Protein AF-K9UAC3-F1 (afdb_monomer)

InterPro domains:
  IPR010998 Integrase/recombinase, N-terminal [G3DSA:1.10.150.130] (84-188)
  IPR011010 DNA breaking-rejoining enzyme, catalytic core [SSF56349] (89-184)
  IPR022000 Min27-like integrase, DNA-binding domain [PF12167] (14-71)

Solvent-accessible surface area (backbone atoms only — not comparable to full-atom values): 20253 Å² total; per-residue (Å²): 131,87,77,77,79,85,72,70,90,66,59,67,40,84,43,77,53,95,63,22,38,29,40,38,35,54,56,97,91,43,80,46,80,47,73,71,80,41,57,80,41,76,70,51,49,54,50,51,49,52,54,44,51,49,54,52,50,25,59,74,66,76,66,56,67,88,82,49,52,73,63,48,51,64,71,64,51,62,79,70,80,73,69,81,55,84,77,73,46,54,69,57,54,47,51,55,46,50,61,70,43,50,86,81,47,59,70,73,51,46,70,56,58,50,50,53,43,50,55,55,53,72,72,41,90,79,64,55,75,84,48,44,65,59,54,51,54,52,36,55,74,77,41,53,72,68,56,36,32,55,45,40,47,50,52,28,49,45,37,53,48,30,40,76,69,68,62,34,91,72,55,68,45,68,63,60,36,70,72,59,77,72,76,95,63,79,63,90,92,66,87,62,76,44,73,59,86,80,58,79,96,50,90,52,68,45,72,77,81,81,88,69,101,76,73,81,81,79,61,77,84,77,63,75,68,64,57,66,59,51,52,51,51,51,52,55,53,50,59,54,50,60,54,55,66,69,54,76,81,78,71,84,93,71,73,92,62,66,85,66,70,64,70,46,37,81,71,37,71,68,49,36,50,53,53,52,51,59,61,51,45,42,59,33,44,48,36,57,33,89,93,44,60,95,78,33,22,53,38,42,77,73,68,77,34,92,65,75,46,53,73,66,56,66,73,70,47,93,53,78,71,76,65,57,134

Secondary structure (DSSP, 8-state):
-PPPP-PPTT--EEEEETTEEEEEEEETTEEEEEEEEEES-HHHHHHHHHHHHHHHHHHHTT---TT-HHHHHHHS--SS-----TT--HHHHHHHHHHHHTTTS-HHHIIIIIHHHHHHHHT-TT--SS-HHHHHHHHHHHS-HHHHHHHHHHHHHHHHHHHHTTS-SS-TTTTHHHH----SSPPTT---EEE-TT-SSS--EEE---S-TT-----TTTS--THHHHHHHHHHHHHHHHHHHTTTTT--S-GGGTTSGGGTTTTSHHHHHHHHHHHHHIIIIISPPTTSSTT--HHHHTTS-SS---HHHHHH-SSSGGG--

Foldseek 3Di:
DPDPPDDPAFAWDWDQDPQFTWIWGADPNDIDIHTLRDGDDPVVVVVVVVLSVVQVVCVVVVNHDPVCVVSNVVSPCDPPPLPPLQPCFLLNLLVVVLVVCVVVDDPVCCVPQSVVLNVLSVVDPPRGQQVLVVSLVVCVVPHDLVNSLSSLVVSQVSQVVCCVVSSDVDRPSPCVSVVSDDPPDDDPQDFDWDFDPDDPPDTDTDRPDDDDPDHDDDPPVVPDDCPVVVVVVVLLVVVLVVVVVVVVPDDDDDPPPVNPPSVVLVVDPVSVVVSVVLVVCCQAAADDDPPDPVQDHNCVVVVLAVHRDDPVQVVPDPDSVSRHD

Nearest PDB structures (foldseek):
  7eyd-assembly1_19  TM=2.890E-01  e=5.030E-01  Nostoc sp. PCC 7120 = FACHB-418
  2ltr-assembly1_A  TM=3.357E-01  e=3.468E+00  Caenorhabditis elegans
  5y6p-assembly1_a2  TM=2.973E-01  e=4.570E+00  Griffithsia pacifica
  7ljc-assembly1_A  TM=1.778E-01  e=1.998E+00  Homo sapiens

Organism: Chamaesiphon minutus (strain ATCC 27169 / PCC 6605) (NCBI:txid1173020)

Mean predicted aligned error: 21.2 Å

Sequence (325 aa):
MPRNPKTPAGQPVIKVNHQRLQIVLNYRGVRKYLSLGLPDSKPNRVYAEMVRTRIMSDLLNDNFDPTLEKYLREALKPDSEIHTHDDISIAQLWEQYTNYKRPQLAPSTIAKDFDRVSIYIDRFPELTLDDAVAVRDYLNLKTTPNTTKRVLTQLGACCKWGVKSKLIAVNPFLGMAADIKLPKVWREGLEVAMKIKGSQGKPRRVWVKQEHPFTTISPASDVHANQVESFNSALRRQATACLVALFASGFPTGAHRYRRRQNHCAKVVTGLQRALNVQRLLPNWVRPHWGLGKKTTPAMAIGSIDRPVTISEILSSTSFEDFTP

Radius of gyration: 37.87 Å; Cα contacts (8 Å, |Δi|>4): 250; chains: 1; bounding box: 88×54×96 Å

Structure (mmCIF, N/CA/C/O backbone):
data_AF-K9UAC3-F1
#
_entry.id   AF-K9UAC3-F1
#
loop_
_atom_site.group_PDB
_atom_site.id
_atom_site.type_symbol
_atom_site.label_atom_id
_atom_site.label_alt_id
_atom_site.label_comp_id
_atom_site.label_asym_id
_atom_site.label_entity_id
_atom_site.label_seq_id
_atom_site.pdbx_PDB_ins_code
_atom_site.Cartn_x
_atom_site.Cartn_y
_atom_site.Cartn_z
_atom_site.occupancy
_atom_site.B_iso_or_equiv
_atom_site.auth_seq_id
_atom_site.auth_comp_id
_atom_site.auth_asym_id
_atom_site.auth_atom_id
_atom_site.pdbx_PDB_model_num
ATOM 1 N N . MET A 1 1 ? -13.037 -31.481 47.610 1.00 42.53 1 MET A N 1
ATOM 2 C CA . MET A 1 1 ? -13.065 -30.052 47.222 1.00 42.53 1 MET A CA 1
ATOM 3 C C . MET A 1 1 ? -12.039 -29.305 48.068 1.00 42.53 1 MET A C 1
ATOM 5 O O . MET A 1 1 ? -12.280 -29.174 49.266 1.00 42.53 1 MET A O 1
ATOM 9 N N . PRO A 1 2 ? -10.883 -28.886 47.527 1.00 38.69 2 PRO A N 1
ATOM 10 C CA . PRO A 1 2 ? -9.941 -28.077 48.295 1.00 38.69 2 PRO A CA 1
ATOM 11 C C . PRO A 1 2 ? -10.604 -26.734 48.630 1.00 38.69 2 PRO A C 1
ATOM 13 O O . PRO A 1 2 ? -11.115 -26.043 47.749 1.00 38.69 2 PRO A O 1
ATOM 16 N N . ARG A 1 3 ? -10.673 -26.397 49.922 1.00 43.47 3 ARG A N 1
ATOM 17 C CA . ARG A 1 3 ? -11.199 -25.107 50.386 1.00 43.47 3 ARG A CA 1
ATOM 18 C C . ARG A 1 3 ? -10.221 -24.019 49.946 1.00 43.47 3 ARG A C 1
ATOM 20 O O . ARG A 1 3 ? -9.053 -24.078 50.314 1.00 43.47 3 ARG A O 1
ATOM 27 N N . ASN A 1 4 ? -10.703 -23.047 49.169 1.00 46.34 4 ASN A N 1
ATOM 28 C CA . ASN A 1 4 ? -9.909 -21.882 48.782 1.00 46.34 4 ASN A CA 1
ATOM 29 C C . ASN A 1 4 ? -9.311 -21.205 50.031 1.00 46.34 4 ASN A C 1
ATOM 31 O O . ASN A 1 4 ? -10.027 -21.058 51.031 1.00 46.34 4 ASN A O 1
ATOM 35 N N . PRO A 1 5 ? -8.033 -20.786 49.989 1.00 49.50 5 PRO A N 1
ATOM 36 C CA . PRO A 1 5 ? -7.407 -20.062 51.088 1.00 49.50 5 PRO A CA 1
ATOM 37 C C . PRO A 1 5 ? -8.219 -18.800 51.401 1.00 49.50 5 PRO A C 1
ATOM 39 O O . PRO A 1 5 ? -8.640 -18.079 50.495 1.00 49.50 5 PRO A O 1
ATOM 42 N N . LYS A 1 6 ? -8.483 -18.557 52.690 1.00 50.72 6 LYS A N 1
ATOM 43 C CA . LYS A 1 6 ? -9.183 -17.349 53.140 1.00 50.72 6 LYS A CA 1
ATOM 44 C C . LYS A 1 6 ? -8.295 -16.142 52.834 1.00 50.72 6 LYS A C 1
ATOM 46 O O . LYS A 1 6 ? -7.222 -15.997 53.409 1.00 50.72 6 LYS A O 1
ATOM 51 N N . THR A 1 7 ? -8.743 -15.323 51.893 1.00 49.00 7 THR A N 1
ATOM 52 C CA . THR A 1 7 ? -8.054 -14.123 51.414 1.00 49.00 7 THR A CA 1
ATOM 53 C C . THR A 1 7 ? -7.886 -13.089 52.541 1.00 49.00 7 THR A C 1
ATOM 55 O O . THR A 1 7 ? -8.770 -13.004 53.401 1.00 49.00 7 THR A O 1
ATOM 58 N N . PRO A 1 8 ? -6.799 -12.289 52.543 1.00 55.44 8 PRO A N 1
ATOM 59 C CA . PRO A 1 8 ? -6.595 -11.214 53.512 1.00 55.44 8 PRO A CA 1
ATOM 60 C C . PRO A 1 8 ? -7.796 -10.266 53.585 1.00 55.44 8 PRO A C 1
ATOM 62 O O . PRO A 1 8 ? -8.398 -9.918 52.565 1.00 55.44 8 PRO A O 1
ATOM 65 N N . ALA A 1 9 ? -8.156 -9.859 54.802 1.00 54.69 9 ALA A N 1
ATOM 66 C CA . ALA A 1 9 ? -9.302 -8.995 55.049 1.00 54.69 9 ALA A CA 1
ATOM 67 C C . ALA A 1 9 ? -9.156 -7.663 54.289 1.00 54.69 9 ALA A C 1
ATOM 69 O O . ALA A 1 9 ? -8.176 -6.948 54.464 1.00 54.69 9 ALA A O 1
ATOM 70 N N . GLY A 1 10 ? -10.140 -7.339 53.442 1.00 63.53 10 GLY A N 1
ATOM 71 C CA . GLY A 1 10 ? -10.251 -6.040 52.765 1.00 63.53 10 GLY A CA 1
ATOM 72 C C . GLY A 1 10 ? -9.912 -6.024 51.271 1.00 63.53 10 GLY A C 1
ATOM 73 O O . GLY A 1 10 ? -10.246 -5.050 50.603 1.00 63.53 10 GLY A O 1
ATOM 74 N N . GLN A 1 11 ? -9.324 -7.084 50.705 1.00 76.12 11 GLN A N 1
ATOM 75 C CA . GLN A 1 11 ? -9.019 -7.110 49.267 1.00 76.12 11 GLN A CA 1
ATOM 76 C C . GLN A 1 11 ? -10.243 -7.509 48.416 1.00 76.12 11 GLN A C 1
ATOM 78 O O . GLN A 1 11 ? -10.974 -8.425 48.802 1.00 76.12 11 GLN A O 1
ATOM 83 N N . PRO A 1 12 ? -10.469 -6.877 47.245 1.00 85.00 12 PRO A N 1
ATOM 84 C CA . PRO A 1 12 ? -11.514 -7.293 46.312 1.00 85.00 12 PRO A CA 1
ATOM 85 C C . PRO A 1 12 ? -11.235 -8.698 45.749 1.00 85.00 12 PRO A C 1
ATOM 87 O O . PRO A 1 12 ? -10.135 -8.975 45.269 1.00 85.00 12 PRO A O 1
ATOM 90 N N . VAL A 1 13 ? -12.232 -9.585 45.771 1.00 87.69 13 VAL A N 1
ATOM 91 C CA . VAL A 1 13 ? -12.122 -10.991 45.340 1.00 87.69 13 VAL A CA 1
ATOM 92 C C . VAL A 1 13 ? -13.056 -11.270 44.169 1.00 87.69 13 VAL A C 1
ATOM 94 O O . VAL A 1 13 ? -14.211 -10.856 44.182 1.00 87.69 13 VAL A O 1
ATOM 97 N N . ILE A 1 14 ? -12.581 -12.025 43.176 1.00 87.06 14 ILE A N 1
ATOM 98 C CA . ILE A 1 14 ? -13.411 -12.509 42.066 1.00 87.06 14 ILE A CA 1
ATOM 99 C C . ILE A 1 14 ? -14.085 -13.815 42.496 1.00 87.06 14 ILE A C 1
ATOM 101 O O . ILE A 1 14 ? -13.417 -14.779 42.873 1.00 87.06 14 ILE A O 1
ATOM 105 N N . LYS A 1 15 ? -15.414 -13.849 42.440 1.00 88.62 15 LYS A N 1
ATOM 106 C CA . LYS A 1 15 ? -16.264 -15.000 42.738 1.00 88.62 15 LYS A CA 1
ATOM 107 C C . LYS A 1 15 ? -17.089 -15.350 41.500 1.00 88.62 15 LYS A C 1
ATOM 109 O O . LYS A 1 15 ? -17.591 -14.464 40.816 1.00 88.62 15 LYS A O 1
ATOM 114 N N . VAL A 1 16 ? -17.263 -16.642 41.241 1.00 87.00 16 VAL A N 1
ATOM 115 C CA . VAL A 1 16 ? -18.205 -17.133 40.227 1.00 87.00 16 VAL A CA 1
ATOM 116 C C . VAL A 1 16 ? -19.553 -17.379 40.905 1.00 87.00 16 VAL A C 1
ATOM 118 O O . VAL A 1 16 ? -19.619 -18.081 41.916 1.00 87.00 16 VAL A O 1
ATOM 121 N N . ASN A 1 17 ? -20.620 -16.791 40.375 1.00 85.81 17 ASN A N 1
ATOM 122 C CA . ASN A 1 17 ? -21.992 -16.986 40.839 1.00 85.81 17 ASN A CA 1
ATOM 123 C C . ASN A 1 17 ? -22.890 -17.271 39.631 1.00 85.81 17 ASN A C 1
ATOM 125 O O . ASN A 1 17 ? -22.893 -16.487 38.687 1.00 85.81 17 ASN A O 1
ATOM 129 N N . HIS A 1 18 ? -23.604 -18.401 39.631 1.00 81.50 18 HIS A N 1
ATOM 130 C CA . HIS A 1 18 ? -24.414 -18.866 38.492 1.00 81.50 18 HIS A CA 1
ATOM 131 C C . HIS A 1 18 ? -23.694 -18.733 37.131 1.00 81.50 18 HIS A C 1
ATOM 133 O O . HIS A 1 18 ? -24.216 -18.128 36.201 1.00 81.50 18 HIS A O 1
ATOM 139 N N . GLN A 1 19 ? -22.459 -19.248 37.038 1.00 79.75 19 GLN A N 1
ATOM 140 C CA . GLN A 1 19 ? -21.591 -19.175 35.844 1.00 79.75 19 GLN A CA 1
ATOM 141 C C . GLN A 1 19 ? -21.189 -17.756 35.392 1.00 79.75 19 GLN A C 1
ATOM 143 O O . GLN A 1 19 ? -20.571 -17.606 34.340 1.00 79.75 19 GLN A O 1
ATOM 148 N N . ARG A 1 20 ? -21.480 -16.716 36.182 1.00 84.88 20 ARG A N 1
ATOM 149 C CA . ARG A 1 20 ? -21.097 -15.324 35.911 1.00 84.88 20 ARG A CA 1
ATOM 150 C C . ARG A 1 20 ? -20.037 -14.823 36.883 1.00 84.88 20 ARG A C 1
ATOM 152 O O . ARG A 1 20 ? -20.015 -15.205 38.055 1.00 84.88 20 ARG A O 1
ATOM 159 N N . LEU A 1 21 ? -19.172 -13.936 36.400 1.00 87.69 21 LEU A N 1
ATOM 160 C CA . LEU A 1 21 ? -18.114 -13.316 37.197 1.00 87.69 21 LEU A CA 1
ATOM 161 C C . LEU A 1 21 ? -18.662 -12.146 38.031 1.00 87.69 21 LEU A C 1
ATOM 163 O O . LEU A 1 21 ? -19.321 -11.237 37.517 1.00 87.69 21 LEU A O 1
ATOM 167 N N . GLN A 1 22 ? -18.365 -12.166 39.330 1.00 88.56 22 GLN A N 1
ATOM 168 C CA . GLN A 1 22 ? -18.709 -11.123 40.296 1.00 88.56 22 GLN A CA 1
ATOM 169 C C . GLN A 1 22 ? -17.472 -10.728 41.106 1.00 88.56 22 GLN A C 1
ATOM 171 O O . GLN A 1 22 ? -16.697 -11.586 41.520 1.00 88.56 22 GLN A O 1
ATOM 176 N N . ILE A 1 23 ? -17.296 -9.439 41.378 1.00 88.81 23 ILE A N 1
ATOM 177 C CA . ILE A 1 23 ? -16.262 -8.930 42.281 1.00 88.81 23 ILE A CA 1
ATOM 178 C C . ILE A 1 23 ? -16.921 -8.610 43.624 1.00 88.81 23 ILE A C 1
ATOM 180 O O . ILE A 1 23 ? -17.902 -7.873 43.689 1.00 88.81 23 ILE A O 1
ATOM 184 N N . VAL A 1 24 ? -16.390 -9.181 44.700 1.00 89.31 24 VAL A N 1
ATOM 185 C CA . VAL A 1 24 ? -16.863 -8.990 46.074 1.00 89.31 24 VAL A CA 1
ATOM 186 C C . VAL A 1 24 ? -15.814 -8.203 46.839 1.00 89.31 24 VAL A C 1
ATOM 188 O O . VAL A 1 24 ? -14.653 -8.604 46.879 1.00 89.31 24 VAL A O 1
ATOM 191 N N . LEU A 1 25 ? -16.217 -7.108 47.474 1.00 88.00 25 LEU A N 1
ATOM 192 C CA . LEU A 1 25 ? -15.338 -6.315 48.332 1.00 88.00 25 LEU A CA 1
ATOM 193 C C . LEU A 1 25 ? -16.054 -5.899 49.619 1.00 88.00 25 LEU A C 1
ATOM 195 O O . LEU A 1 25 ? -17.283 -5.863 49.684 1.00 88.00 25 LEU A O 1
ATOM 199 N N . ASN A 1 26 ? -15.277 -5.595 50.654 1.00 84.75 26 ASN A N 1
ATOM 200 C CA . ASN A 1 26 ? -15.783 -5.035 51.901 1.00 84.75 26 ASN A CA 1
ATOM 201 C C . ASN A 1 26 ? -15.278 -3.599 52.023 1.00 84.75 26 ASN A C 1
ATOM 203 O O . ASN A 1 26 ? -14.069 -3.383 52.029 1.00 84.75 26 ASN A O 1
ATOM 207 N N . TYR A 1 27 ? -16.190 -2.635 52.112 1.00 81.31 27 TYR A N 1
ATOM 208 C CA . TYR A 1 27 ? -15.853 -1.223 52.263 1.00 81.31 27 TYR A CA 1
ATOM 209 C C . TYR A 1 27 ? -16.613 -0.650 53.456 1.00 81.31 27 TYR A C 1
ATOM 211 O O . TYR A 1 27 ? -17.843 -0.704 53.491 1.00 81.31 27 TYR A O 1
ATOM 219 N N . ARG A 1 28 ? -15.878 -0.119 54.444 1.00 78.75 28 ARG A N 1
ATOM 220 C CA . ARG A 1 28 ? -16.430 0.473 55.681 1.00 78.75 28 ARG A CA 1
ATOM 221 C C . ARG A 1 28 ? -17.450 -0.427 56.408 1.00 78.75 28 ARG A C 1
ATOM 223 O O . ARG A 1 28 ? -18.478 0.041 56.878 1.00 78.75 28 ARG A O 1
ATOM 230 N N . GLY A 1 29 ? -17.177 -1.732 56.472 1.00 78.81 29 GLY A N 1
ATOM 231 C CA . GLY A 1 29 ? -18.026 -2.712 57.164 1.00 78.81 29 GLY A CA 1
ATOM 232 C C . GLY A 1 29 ? -19.216 -3.235 56.351 1.00 78.81 29 GLY A C 1
ATOM 233 O O . GLY A 1 29 ? -19.870 -4.180 56.788 1.00 78.81 29 GLY A O 1
ATOM 234 N N . VAL A 1 30 ? -19.470 -2.691 55.154 1.00 83.62 30 VAL A N 1
ATOM 235 C CA . VAL A 1 30 ? -20.535 -3.151 54.254 1.00 83.62 30 VAL A CA 1
ATOM 236 C C . VAL A 1 30 ? -19.940 -3.968 53.107 1.00 83.62 30 VAL A C 1
ATOM 238 O O . VAL A 1 30 ? -19.055 -3.515 52.375 1.00 83.62 30 VAL A O 1
ATOM 241 N N . ARG A 1 31 ? -20.462 -5.185 52.912 1.00 83.38 31 ARG A N 1
ATOM 242 C CA . ARG A 1 31 ? -20.117 -6.030 51.759 1.00 83.38 31 ARG A CA 1
ATOM 243 C C . ARG A 1 31 ? -20.824 -5.524 50.508 1.00 83.38 31 ARG A C 1
ATOM 245 O O . ARG A 1 31 ? -22.049 -5.440 50.490 1.00 83.38 31 ARG A O 1
ATOM 252 N N . LYS A 1 32 ? -20.056 -5.250 49.454 1.00 86.50 32 LYS A N 1
ATOM 253 C CA . LYS A 1 32 ? -20.571 -4.842 48.146 1.00 86.50 32 LYS A CA 1
ATOM 254 C C . LYS A 1 32 ? -20.238 -5.875 47.077 1.00 86.50 32 LYS A C 1
ATOM 256 O O . LYS A 1 32 ? -19.182 -6.511 47.110 1.00 86.50 32 LYS A O 1
ATOM 261 N N . TYR A 1 33 ? -21.164 -6.019 46.134 1.00 87.69 33 TYR A N 1
ATOM 262 C CA . TYR A 1 33 ? -21.091 -6.967 45.030 1.00 87.69 33 TYR A CA 1
ATOM 263 C C . TYR A 1 33 ? -21.157 -6.199 43.712 1.00 87.69 33 TYR A C 1
ATOM 265 O O . TYR A 1 33 ? -22.130 -5.495 43.459 1.00 87.69 33 TYR A O 1
ATOM 273 N N . LEU A 1 34 ? -20.142 -6.359 42.869 1.00 86.88 34 LEU A N 1
ATOM 274 C CA . LEU A 1 34 ? -20.116 -5.848 41.503 1.00 86.88 34 LEU A CA 1
ATOM 275 C C . LEU A 1 34 ? -20.286 -7.027 40.544 1.00 86.88 34 LEU A C 1
ATOM 277 O O . LEU A 1 34 ? -19.385 -7.853 40.399 1.00 86.88 34 LEU A O 1
ATOM 281 N N . SER A 1 35 ? -21.449 -7.130 39.906 1.00 85.62 35 SER A N 1
ATOM 282 C CA . SER A 1 35 ? -21.701 -8.162 38.895 1.00 85.62 35 SER A CA 1
ATOM 283 C C . SER A 1 35 ? -21.271 -7.663 37.522 1.00 85.62 35 SER A C 1
ATOM 285 O O . SER A 1 35 ? -21.809 -6.669 37.053 1.00 85.62 35 SER A O 1
ATOM 287 N N . LEU A 1 36 ? -20.340 -8.364 36.866 1.00 82.19 36 LEU A N 1
ATOM 288 C CA . LEU A 1 36 ? -19.863 -7.986 35.527 1.00 82.19 36 LEU A CA 1
ATOM 289 C C . LEU A 1 36 ? -20.783 -8.491 34.405 1.00 82.19 36 LEU A C 1
ATOM 291 O O . LEU A 1 36 ? -20.644 -8.075 33.266 1.00 82.19 36 LEU A O 1
ATOM 295 N N . GLY A 1 37 ? -21.681 -9.440 34.694 1.00 82.06 37 GLY A N 1
ATOM 296 C CA . GLY A 1 37 ? -22.567 -10.049 33.690 1.00 82.06 37 GLY A CA 1
ATOM 297 C C . GLY A 1 37 ? -21.873 -11.012 32.713 1.00 82.06 37 GLY A C 1
ATOM 298 O O . GLY A 1 37 ? -22.556 -11.717 31.975 1.00 82.06 37 GLY A O 1
ATOM 299 N N . LEU A 1 38 ? -20.541 -11.099 32.750 1.00 82.69 38 LEU A N 1
ATOM 300 C CA . LEU A 1 38 ? -19.725 -11.932 31.865 1.00 82.69 38 LEU A CA 1
ATOM 301 C C . LEU A 1 38 ? -19.701 -13.407 32.316 1.00 82.69 38 LEU A C 1
ATOM 303 O O . LEU A 1 38 ? -19.578 -13.660 33.521 1.00 82.69 38 LEU A O 1
ATOM 307 N N . PRO A 1 39 ? -19.764 -14.382 31.386 1.00 86.94 39 PRO A N 1
ATOM 308 C CA . PRO A 1 39 ? -19.603 -15.799 31.707 1.00 86.94 39 PRO A CA 1
ATOM 309 C C . PRO A 1 39 ? -18.159 -16.132 32.113 1.00 86.94 39 PRO A C 1
ATOM 311 O O . PRO A 1 39 ? -17.221 -15.437 31.709 1.00 86.94 39 PRO A O 1
ATOM 314 N N . ASP A 1 40 ? -17.968 -17.206 32.883 1.00 84.06 40 ASP A N 1
ATOM 315 C CA . ASP A 1 40 ? -16.637 -17.686 33.284 1.00 84.06 40 ASP A CA 1
ATOM 316 C C . ASP A 1 40 ? -15.862 -18.246 32.076 1.00 84.06 40 ASP A C 1
ATOM 318 O O . ASP A 1 40 ? -16.075 -19.367 31.619 1.00 84.06 40 ASP A O 1
ATOM 322 N N . SER A 1 41 ? -14.975 -17.420 31.524 1.00 87.81 41 SER A N 1
ATOM 323 C CA . SER A 1 41 ? -14.070 -17.742 30.421 1.00 87.81 41 SER A CA 1
ATOM 324 C C . SER A 1 41 ? -12.699 -17.138 30.716 1.00 87.81 41 SER A C 1
ATOM 326 O O . SER A 1 41 ? -12.610 -16.099 31.372 1.00 87.81 41 SER A O 1
ATOM 328 N N . LYS A 1 42 ? -11.615 -17.752 30.222 1.00 84.62 42 LYS A N 1
ATOM 329 C CA . LYS A 1 42 ? -10.235 -17.261 30.421 1.00 84.62 42 LYS A CA 1
ATOM 330 C C . LYS A 1 42 ? -10.071 -15.757 30.106 1.00 84.62 42 LYS A C 1
ATOM 332 O O . LYS A 1 42 ? -9.590 -15.048 30.987 1.00 84.62 42 LYS A O 1
ATOM 337 N N . PRO A 1 43 ? -10.492 -15.234 28.933 1.00 83.50 43 PRO A N 1
ATOM 338 C CA . PRO A 1 43 ? -10.443 -13.795 28.641 1.00 83.50 43 PRO A CA 1
ATOM 339 C C . PRO A 1 43 ? -11.271 -12.946 29.616 1.00 83.50 43 PRO A C 1
ATOM 341 O O . PRO A 1 43 ? -10.798 -11.922 30.103 1.00 83.50 43 PRO A O 1
ATOM 344 N N . ASN A 1 44 ? -12.477 -13.394 29.967 1.00 84.69 44 ASN A N 1
ATOM 345 C CA . ASN A 1 44 ? -13.369 -12.656 30.866 1.00 84.69 44 ASN A CA 1
ATOM 346 C C . ASN A 1 44 ? -12.816 -12.592 32.296 1.00 84.69 44 ASN A C 1
ATOM 348 O O . ASN A 1 44 ? -13.034 -11.616 33.011 1.00 84.69 44 ASN A O 1
ATOM 352 N N . ARG A 1 45 ? -12.061 -13.613 32.709 1.00 86.00 45 ARG A N 1
ATOM 353 C CA . ARG A 1 45 ? -11.372 -13.645 33.998 1.00 86.00 45 ARG A CA 1
ATOM 354 C C . ARG A 1 45 ? -10.208 -12.656 34.049 1.00 86.00 45 ARG A C 1
ATOM 356 O O . ARG A 1 45 ? -10.090 -11.953 35.045 1.00 86.00 45 ARG A O 1
ATOM 363 N N . VAL A 1 46 ? -9.430 -12.533 32.969 1.00 87.94 46 VAL A N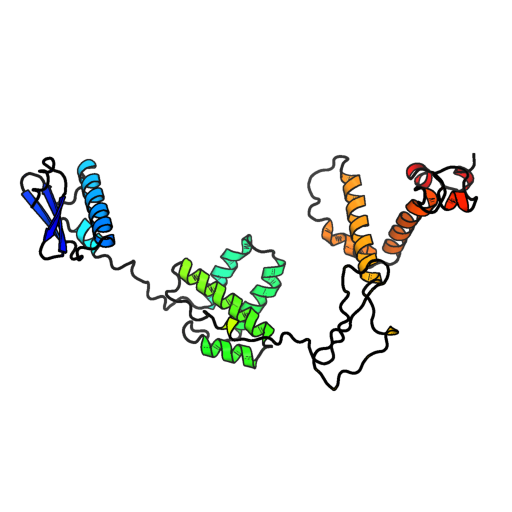 1
ATOM 364 C CA . VAL A 1 46 ? -8.388 -11.492 32.830 1.00 87.94 46 VAL A CA 1
ATOM 365 C C . VAL A 1 46 ? -9.011 -10.095 32.902 1.00 87.94 46 VAL A C 1
ATOM 367 O O . VAL A 1 46 ? -8.509 -9.220 33.605 1.00 87.94 46 VAL A O 1
ATOM 370 N N . TYR A 1 47 ? -10.152 -9.891 32.241 1.00 85.56 47 TYR A N 1
ATOM 371 C CA . TYR A 1 47 ? -10.898 -8.637 32.332 1.00 85.56 47 TYR A CA 1
ATOM 372 C C . TYR A 1 47 ? -11.375 -8.347 33.768 1.00 85.56 47 TYR A C 1
ATOM 374 O O . TYR A 1 47 ? -11.171 -7.251 34.290 1.00 85.56 47 TYR A O 1
ATOM 382 N N . ALA A 1 48 ? -11.945 -9.343 34.451 1.00 87.69 48 ALA A N 1
ATOM 383 C CA . ALA A 1 48 ? -12.350 -9.216 35.849 1.00 87.69 48 ALA A CA 1
ATOM 384 C C . ALA A 1 48 ? -11.162 -8.910 36.781 1.00 87.69 48 ALA A C 1
ATOM 386 O O . ALA A 1 48 ? -11.310 -8.138 37.729 1.00 87.69 48 ALA A O 1
ATOM 387 N N . GLU A 1 49 ? -9.976 -9.462 36.508 1.00 89.50 49 GLU A N 1
ATOM 388 C CA . GLU A 1 49 ? -8.729 -9.140 37.218 1.00 89.50 49 GLU A CA 1
ATOM 389 C C . GLU A 1 49 ? -8.275 -7.698 36.977 1.00 89.50 49 GLU A C 1
ATOM 391 O O . GLU A 1 49 ? -7.869 -7.021 37.925 1.00 89.50 49 GLU A O 1
ATOM 396 N N . MET A 1 50 ? -8.406 -7.188 35.752 1.00 87.81 50 MET A N 1
ATOM 397 C CA . MET A 1 50 ? -8.125 -5.786 35.435 1.00 87.81 50 MET A CA 1
ATOM 398 C C . MET A 1 50 ? -9.048 -4.843 36.223 1.00 87.81 50 MET A C 1
ATOM 400 O O . MET A 1 50 ? -8.565 -3.918 36.879 1.00 87.81 50 MET A O 1
ATOM 404 N N . VAL A 1 51 ? -10.361 -5.109 36.235 1.00 87.94 51 VAL A N 1
ATOM 405 C CA . VAL A 1 51 ? -11.338 -4.313 37.004 1.00 87.94 51 VAL A CA 1
ATOM 406 C C . VAL A 1 51 ? -11.049 -4.396 38.507 1.00 87.94 51 VAL A C 1
ATOM 408 O O . VAL A 1 51 ? -11.052 -3.377 39.197 1.00 87.94 51 VAL A O 1
ATOM 411 N N . ARG A 1 52 ? -10.720 -5.591 39.020 1.00 89.75 52 ARG A N 1
ATOM 412 C CA . ARG A 1 52 ? -10.313 -5.807 40.419 1.00 89.75 52 ARG A CA 1
ATOM 413 C C . ARG A 1 52 ? -9.094 -4.964 40.796 1.00 89.75 52 ARG A C 1
ATOM 415 O O . ARG A 1 52 ? -9.094 -4.328 41.848 1.00 89.75 52 ARG A O 1
ATOM 422 N N . THR A 1 53 ? -8.067 -4.965 39.949 1.00 88.38 53 THR A N 1
ATOM 423 C CA . THR A 1 53 ? -6.829 -4.199 40.160 1.00 88.38 53 THR A CA 1
ATOM 424 C C . THR A 1 53 ? -7.111 -2.700 40.160 1.00 88.38 53 THR A C 1
ATOM 426 O O . THR A 1 53 ? -6.595 -1.984 41.009 1.00 88.38 53 THR A O 1
ATOM 429 N N . ARG A 1 54 ? -8.006 -2.229 39.286 1.00 86.56 54 ARG A N 1
ATOM 430 C CA . ARG A 1 54 ? -8.395 -0.817 39.236 1.00 86.56 54 ARG A CA 1
ATOM 431 C C . ARG A 1 54 ? -9.148 -0.362 40.483 1.00 86.56 54 ARG A C 1
ATOM 433 O O . ARG A 1 54 ? -8.813 0.674 41.041 1.00 86.56 54 ARG A O 1
ATOM 440 N N . ILE A 1 55 ? -10.098 -1.168 40.962 1.00 87.50 55 ILE A N 1
ATOM 441 C CA . ILE A 1 55 ? -10.778 -0.925 42.244 1.00 87.50 55 ILE A CA 1
ATOM 442 C C . ILE A 1 55 ? -9.751 -0.845 43.379 1.00 87.50 55 ILE A C 1
ATOM 444 O O . ILE A 1 55 ? -9.839 0.036 44.228 1.00 87.50 55 ILE A O 1
ATOM 448 N N . MET A 1 56 ? -8.761 -1.742 43.380 1.00 86.62 56 MET A N 1
ATOM 449 C CA . MET A 1 56 ? -7.685 -1.739 44.370 1.00 86.62 56 MET A CA 1
ATOM 450 C C . MET A 1 56 ? -6.828 -0.465 44.293 1.00 86.62 56 MET A C 1
ATOM 452 O O . MET A 1 56 ? -6.512 0.099 45.335 1.00 86.62 56 MET A O 1
ATOM 456 N N . SER A 1 57 ? -6.498 0.026 43.096 1.00 86.25 57 SER A N 1
ATOM 457 C CA . SER A 1 57 ? -5.801 1.307 42.921 1.00 86.25 57 SER A CA 1
ATOM 458 C C . SER A 1 57 ? -6.626 2.498 43.419 1.00 86.25 57 SER A C 1
ATOM 460 O O . SER A 1 57 ? -6.090 3.358 44.110 1.00 86.25 57 SER A O 1
ATOM 462 N N . ASP A 1 58 ? -7.927 2.534 43.129 1.00 86.44 58 ASP A N 1
ATOM 463 C CA . ASP A 1 58 ? -8.816 3.619 43.571 1.00 86.44 58 ASP A CA 1
ATOM 464 C C . ASP A 1 58 ? -9.031 3.605 45.099 1.00 86.44 58 ASP A C 1
ATOM 466 O O . ASP A 1 58 ? -9.150 4.667 45.708 1.00 86.44 58 ASP A O 1
ATOM 470 N N . LEU A 1 59 ? -9.015 2.421 45.727 1.00 85.69 59 LEU A N 1
ATOM 471 C CA . LEU A 1 59 ? -8.996 2.251 47.188 1.00 85.69 59 LEU A CA 1
ATOM 472 C C . LEU A 1 59 ? -7.714 2.799 47.831 1.00 85.69 59 LEU A C 1
ATOM 474 O O . LEU A 1 59 ? -7.789 3.332 48.931 1.00 85.69 59 LEU A O 1
ATOM 478 N N . LEU A 1 60 ? -6.558 2.659 47.174 1.00 85.69 60 LEU A N 1
ATOM 479 C CA . LEU A 1 60 ? -5.278 3.184 47.673 1.00 85.69 60 LEU A CA 1
ATOM 480 C C . LEU A 1 60 ? -5.158 4.703 47.509 1.00 85.69 60 LEU A C 1
ATOM 482 O O . LEU A 1 60 ? -4.495 5.350 48.310 1.00 85.69 60 LEU A O 1
ATOM 486 N N . ASN A 1 61 ? -5.793 5.258 46.477 1.00 84.69 61 ASN A N 1
ATOM 487 C CA . ASN A 1 61 ? -5.744 6.683 46.148 1.00 84.69 61 ASN A CA 1
ATOM 488 C C . ASN A 1 61 ? -6.901 7.496 46.770 1.00 84.69 61 ASN A C 1
ATOM 490 O O . ASN A 1 61 ? -7.122 8.630 46.352 1.00 84.69 61 ASN A O 1
ATOM 494 N N . ASP A 1 62 ? -7.685 6.907 47.685 1.00 79.25 62 ASP A N 1
ATOM 495 C CA . ASP A 1 62 ? -8.883 7.497 48.314 1.00 79.25 62 ASP A CA 1
ATOM 496 C C . ASP A 1 62 ? -9.942 8.060 47.335 1.00 79.25 62 ASP A C 1
ATOM 498 O O . ASP A 1 62 ? -10.824 8.827 47.716 1.00 79.25 62 ASP A O 1
ATOM 502 N N . ASN A 1 63 ? -9.925 7.623 46.070 1.00 82.56 63 ASN A N 1
ATOM 503 C CA . ASN A 1 63 ? -10.859 8.044 45.015 1.00 82.56 63 ASN A CA 1
ATOM 504 C C . ASN A 1 63 ? -11.874 6.939 44.665 1.00 82.56 63 ASN A C 1
ATOM 506 O O . ASN A 1 63 ? -12.339 6.800 43.527 1.00 82.56 63 ASN A O 1
ATOM 510 N N . PHE A 1 64 ? -12.168 6.078 45.638 1.00 81.25 64 PHE A N 1
ATOM 511 C CA . PHE A 1 64 ? -13.081 4.962 45.456 1.00 81.25 64 PHE A CA 1
ATOM 512 C C . PHE A 1 64 ? -14.534 5.446 45.438 1.00 81.25 64 PHE A C 1
ATOM 514 O O . PHE A 1 64 ? -15.048 5.933 46.442 1.00 81.25 64 PHE A O 1
ATOM 521 N N . ASP A 1 65 ? -15.214 5.240 44.311 1.00 79.81 65 ASP A N 1
ATOM 522 C CA . ASP A 1 65 ? -16.651 5.476 44.193 1.00 79.81 65 ASP A CA 1
ATOM 523 C C . ASP A 1 65 ? -17.450 4.355 44.896 1.00 79.81 65 ASP A C 1
ATOM 525 O O . ASP A 1 65 ? -17.468 3.209 44.425 1.00 79.81 65 ASP A O 1
ATOM 529 N N . PRO A 1 66 ? -18.145 4.652 46.012 1.00 77.44 66 PRO A N 1
ATOM 530 C CA . PRO A 1 66 ? -18.912 3.661 46.747 1.00 77.44 66 PRO A CA 1
ATOM 531 C C . PRO A 1 66 ? -20.141 3.163 45.978 1.00 77.44 66 PRO A C 1
ATOM 533 O O . PRO A 1 66 ? -20.646 2.092 46.318 1.00 77.44 66 PRO A O 1
ATOM 536 N N . THR A 1 67 ? -20.646 3.885 44.978 1.00 76.75 67 THR A N 1
ATOM 537 C CA . THR A 1 67 ? -21.836 3.459 44.221 1.00 76.75 67 THR A CA 1
ATOM 538 C C . THR A 1 67 ? -21.538 2.297 43.274 1.00 76.75 67 THR A C 1
ATOM 540 O O . THR A 1 67 ? -22.460 1.635 42.812 1.00 76.75 67 THR A O 1
ATOM 543 N N . LEU A 1 68 ? -20.252 1.997 43.025 1.00 78.31 68 LEU A N 1
ATOM 544 C CA . LEU A 1 68 ? -19.768 1.004 42.057 1.00 78.31 68 LEU A CA 1
ATOM 545 C C . LEU A 1 68 ? -20.221 1.249 40.605 1.00 78.31 68 LEU A C 1
ATOM 547 O O . LEU A 1 68 ? -19.808 0.511 39.706 1.00 78.31 68 LEU A O 1
ATOM 551 N N . GLU A 1 69 ? -21.003 2.300 40.353 1.00 76.81 69 GLU A N 1
ATOM 552 C CA . GLU A 1 69 ? -21.537 2.637 39.039 1.00 76.81 69 GLU A CA 1
ATOM 553 C C . GLU A 1 69 ? -20.429 3.033 38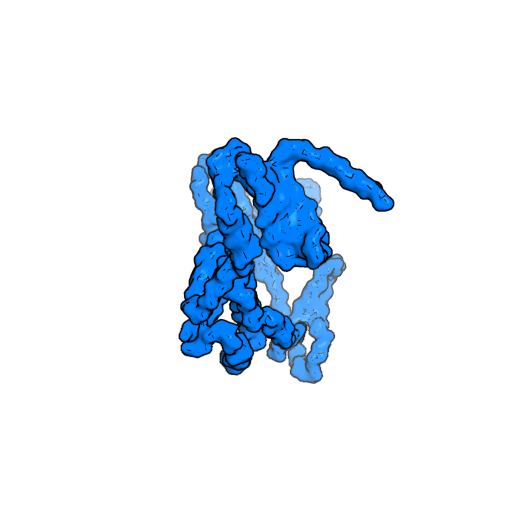.072 1.00 76.81 69 GLU A C 1
ATOM 555 O O . GLU A 1 69 ? -20.487 2.644 36.909 1.00 76.81 69 GLU A O 1
ATOM 560 N N . LYS A 1 70 ? -19.381 3.725 38.542 1.00 79.94 70 LYS A N 1
ATOM 561 C CA . LYS A 1 70 ? -18.185 4.041 37.744 1.00 79.94 70 LYS A CA 1
ATOM 562 C C . LYS A 1 70 ? -17.599 2.794 37.072 1.00 79.94 70 LYS A C 1
ATOM 564 O O . LYS A 1 70 ? -17.356 2.798 35.867 1.00 79.94 70 LYS A O 1
ATOM 569 N N . TYR A 1 71 ? -17.424 1.714 37.833 1.00 78.56 71 TYR A N 1
ATOM 570 C CA . TYR A 1 71 ? -16.822 0.473 37.335 1.00 78.56 71 TYR A CA 1
ATOM 571 C C . TYR A 1 71 ? -17.802 -0.361 36.504 1.00 78.56 71 TYR A C 1
ATOM 573 O O . TYR A 1 71 ? -17.386 -1.032 35.564 1.00 78.56 71 TYR A O 1
ATOM 581 N N . LEU A 1 72 ? -19.103 -0.304 36.815 1.00 76.19 72 LEU A N 1
ATOM 582 C CA . LEU A 1 72 ? -20.140 -0.968 36.023 1.00 76.19 72 LEU A CA 1
ATOM 583 C C . LEU A 1 72 ? -20.319 -0.297 34.655 1.00 76.19 72 LEU A C 1
ATOM 585 O O . LEU A 1 72 ? -20.370 -0.987 33.642 1.00 76.19 72 LEU A O 1
ATOM 589 N N . ARG A 1 73 ? -20.366 1.041 34.613 1.00 64.50 73 ARG A N 1
ATOM 590 C CA . ARG A 1 73 ? -20.468 1.816 33.369 1.00 64.50 73 ARG A CA 1
ATOM 591 C C . ARG A 1 73 ? -19.264 1.575 32.479 1.00 64.50 73 ARG A C 1
ATOM 593 O O . ARG A 1 73 ? -19.447 1.404 31.289 1.00 64.50 73 ARG A O 1
ATOM 600 N N . GLU A 1 74 ? -18.054 1.516 33.035 1.00 63.66 74 GLU A N 1
ATOM 601 C CA . GLU A 1 74 ? -16.856 1.156 32.267 1.00 63.66 74 GLU A CA 1
ATOM 602 C C . GLU A 1 74 ? -16.880 -0.288 31.745 1.00 63.66 74 GLU A C 1
ATOM 604 O O . GLU A 1 74 ? -16.367 -0.526 30.655 1.00 63.66 74 GLU A O 1
ATOM 609 N N . ALA A 1 75 ? -17.491 -1.227 32.476 1.00 59.53 75 ALA A N 1
ATOM 610 C CA . ALA A 1 75 ? -17.653 -2.614 32.035 1.00 59.53 75 ALA A CA 1
ATOM 611 C C . ALA A 1 75 ? -18.752 -2.826 30.993 1.00 59.53 75 ALA A C 1
ATOM 613 O O . ALA A 1 75 ? -18.680 -3.767 30.208 1.00 59.53 75 ALA A O 1
ATOM 614 N N . LEU A 1 76 ? -19.744 -1.941 30.985 1.00 59.62 76 LEU A N 1
ATOM 615 C CA . LEU A 1 76 ? -20.839 -1.918 30.025 1.00 59.62 76 LEU A CA 1
ATOM 616 C C . LEU A 1 76 ? -20.621 -0.911 28.903 1.00 59.62 76 LEU A C 1
ATOM 618 O O . LEU A 1 76 ? -21.526 -0.767 28.086 1.00 59.62 76 LEU A O 1
ATOM 622 N N . LYS A 1 77 ? -19.474 -0.214 28.842 1.00 54.00 77 LYS A N 1
ATOM 623 C CA . LYS A 1 77 ? -19.140 0.547 27.640 1.00 54.00 77 LYS A CA 1
ATOM 624 C C . LYS A 1 77 ? -19.142 -0.473 26.503 1.00 54.00 77 LYS A C 1
ATOM 626 O O . LYS A 1 77 ? -18.276 -1.352 26.525 1.00 54.00 77 LYS A O 1
ATOM 631 N N . PRO A 1 78 ? -20.095 -0.409 25.551 1.00 46.75 78 PRO A N 1
ATOM 632 C CA . PRO A 1 78 ? -19.911 -1.130 24.308 1.00 46.75 78 PRO A CA 1
ATOM 633 C C . PRO A 1 78 ? -18.546 -0.700 23.780 1.00 46.75 78 PRO A C 1
ATOM 635 O O . PRO A 1 78 ? -18.165 0.466 23.963 1.00 46.75 78 PRO A O 1
ATOM 638 N N . ASP A 1 79 ? -17.787 -1.650 23.230 1.00 45.59 79 ASP A N 1
ATOM 639 C CA . ASP A 1 79 ? -16.552 -1.367 22.504 1.00 45.59 79 ASP A CA 1
ATOM 640 C C . ASP A 1 79 ? -16.746 -0.053 21.759 1.00 45.59 79 ASP A C 1
ATOM 642 O O . ASP A 1 79 ? -17.693 0.044 20.984 1.00 45.59 79 ASP A O 1
ATOM 646 N N . SER A 1 80 ? -15.953 0.952 22.156 1.00 47.25 80 SER A N 1
ATOM 647 C CA . SER A 1 80 ? -16.017 2.363 21.762 1.00 47.25 80 SER A CA 1
ATOM 648 C C . SER A 1 80 ? -17.086 2.644 20.715 1.00 47.25 80 SER A C 1
ATOM 650 O O . SER A 1 80 ? -16.875 2.200 19.590 1.00 47.25 80 SER A O 1
ATOM 652 N N . GLU A 1 81 ? -18.161 3.362 21.083 1.00 43.00 81 GLU A N 1
ATOM 653 C CA . GLU A 1 81 ? -19.157 3.9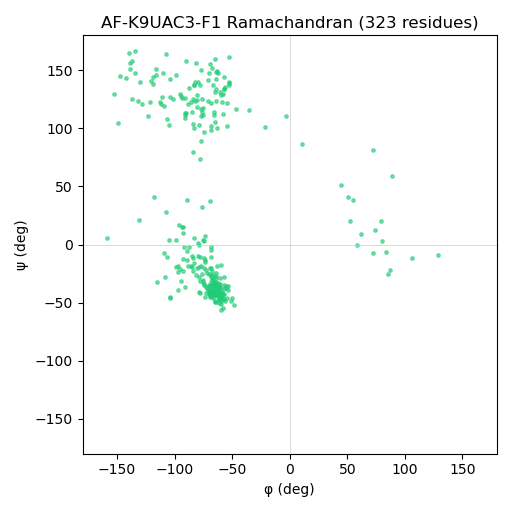33 20.161 1.00 43.00 81 GLU A CA 1
ATOM 654 C C . GLU A 1 81 ? -18.551 4.056 18.764 1.00 43.00 81 GLU A C 1
ATOM 656 O O . GLU A 1 81 ? -17.691 4.906 18.514 1.00 43.00 81 GLU A O 1
ATOM 661 N N . ILE A 1 82 ? -18.897 3.102 17.896 1.00 44.16 82 ILE A N 1
ATOM 662 C CA . ILE A 1 82 ? -18.558 3.176 16.488 1.00 44.16 82 ILE A CA 1
ATOM 663 C C . ILE A 1 82 ? -19.319 4.416 16.062 1.00 44.16 82 ILE A C 1
ATOM 665 O O . ILE A 1 82 ? -20.542 4.366 15.949 1.00 44.16 82 ILE A O 1
ATOM 669 N N . HIS A 1 83 ? -18.623 5.549 15.945 1.00 43.78 83 HIS A N 1
ATOM 670 C CA . HIS A 1 83 ? -19.158 6.692 15.233 1.00 43.78 83 HIS A CA 1
ATOM 671 C C . HIS A 1 83 ? -19.717 6.112 13.937 1.00 43.78 83 HIS A C 1
ATOM 673 O O . HIS A 1 83 ? -18.978 5.480 13.182 1.00 43.78 83 HIS A O 1
ATOM 679 N N . THR A 1 84 ? -21.029 6.213 13.740 1.00 45.94 84 THR A N 1
ATOM 680 C CA . THR A 1 84 ? -21.655 5.949 12.449 1.00 45.94 84 THR A CA 1
ATOM 681 C C . THR A 1 84 ? -20.916 6.850 11.468 1.00 45.94 84 THR A C 1
ATOM 683 O O . THR A 1 84 ? -21.032 8.073 11.531 1.00 45.94 84 THR A O 1
ATOM 686 N N . HIS A 1 85 ? -20.002 6.263 10.695 1.00 50.44 85 HIS A N 1
ATOM 687 C CA . HIS A 1 85 ? -18.993 6.956 9.890 1.00 50.44 85 HIS A CA 1
ATOM 688 C C . HIS A 1 85 ? -19.598 7.560 8.613 1.00 50.44 85 HIS A C 1
ATOM 690 O O . HIS A 1 85 ? -18.923 7.652 7.590 1.00 50.44 85 HIS A O 1
ATOM 696 N N . ASP A 1 86 ? -20.857 7.982 8.674 1.00 53.09 86 ASP A N 1
ATOM 697 C CA . ASP A 1 86 ? -21.692 8.222 7.500 1.00 53.09 86 ASP A CA 1
ATOM 698 C C . ASP A 1 86 ? -21.314 9.513 6.750 1.00 53.09 86 ASP A C 1
ATOM 700 O O . ASP A 1 86 ? -21.694 9.680 5.596 1.00 53.09 86 ASP A O 1
ATOM 704 N N . ASP A 1 87 ? -20.475 10.379 7.333 1.00 57.03 87 ASP A N 1
ATOM 705 C CA . ASP A 1 87 ? -20.226 11.712 6.767 1.00 57.03 87 ASP A CA 1
ATOM 706 C C . ASP A 1 87 ? -18.832 11.919 6.148 1.00 57.03 87 ASP A C 1
ATOM 708 O O . ASP A 1 87 ? -18.584 12.960 5.530 1.00 57.03 87 ASP A O 1
ATOM 712 N N . ILE A 1 88 ? -17.887 10.975 6.278 1.00 70.69 88 ILE A N 1
ATOM 713 C CA . ILE A 1 88 ? -16.555 11.169 5.675 1.00 70.69 88 ILE A CA 1
ATOM 714 C C . ILE A 1 88 ? -16.602 10.758 4.203 1.00 70.69 88 ILE A C 1
ATOM 716 O O . ILE A 1 88 ? -16.484 9.585 3.849 1.00 70.69 88 ILE A O 1
ATOM 720 N N . SER A 1 89 ? -16.703 11.761 3.330 1.00 80.75 89 SER A N 1
ATOM 721 C CA . SER A 1 89 ? -16.580 11.581 1.882 1.00 80.75 89 SER A CA 1
ATOM 722 C C . SER A 1 89 ? -15.238 10.931 1.515 1.00 80.75 89 SER A C 1
ATOM 724 O O . SER A 1 89 ? -14.190 11.248 2.089 1.00 80.75 89 SER A O 1
ATOM 726 N N . ILE A 1 90 ? -15.230 10.072 0.490 1.00 81.25 90 ILE A N 1
ATOM 727 C CA . ILE A 1 90 ? -14.001 9.443 -0.026 1.00 81.25 90 ILE A CA 1
ATOM 728 C C . ILE A 1 90 ? -12.951 10.488 -0.411 1.00 81.25 90 ILE A C 1
ATOM 730 O O . ILE A 1 90 ? -11.758 10.260 -0.202 1.00 81.25 90 ILE A O 1
ATOM 734 N N . ALA A 1 91 ? -13.375 11.639 -0.939 1.00 84.38 91 ALA A N 1
ATOM 735 C CA . ALA A 1 91 ? -12.468 12.728 -1.289 1.00 84.38 91 ALA A CA 1
ATOM 736 C C . ALA A 1 91 ? -11.721 13.259 -0.053 1.00 84.38 91 ALA A C 1
ATOM 738 O O . ALA A 1 91 ? -10.499 13.415 -0.084 1.00 84.38 91 ALA A O 1
ATOM 739 N N . GLN A 1 92 ? -12.432 13.436 1.064 1.00 86.12 92 GLN A N 1
ATOM 740 C CA . GLN A 1 92 ? -11.851 13.884 2.332 1.00 86.12 92 GLN A CA 1
ATOM 741 C C . GLN A 1 92 ? -10.916 12.824 2.926 1.00 86.12 92 GLN A C 1
ATOM 743 O O . GLN A 1 92 ? -9.809 13.142 3.367 1.00 86.12 92 GLN A O 1
ATOM 748 N N . LEU A 1 93 ? -11.319 11.550 2.889 1.00 87.69 93 LEU A N 1
ATOM 749 C CA . LEU A 1 93 ? -10.468 10.441 3.326 1.00 87.69 93 LEU A CA 1
ATOM 750 C C . LEU A 1 93 ? -9.169 10.384 2.509 1.00 87.69 93 LEU A C 1
ATOM 752 O O . LEU A 1 93 ? -8.080 10.203 3.060 1.00 87.69 93 LEU A O 1
ATOM 756 N N . TRP A 1 94 ? -9.281 10.555 1.191 1.00 89.50 94 TRP A N 1
ATOM 757 C CA . TRP A 1 94 ? -8.143 10.567 0.283 1.00 89.50 94 TRP A CA 1
ATOM 758 C C . TRP A 1 94 ? -7.197 11.728 0.585 1.00 89.50 94 TRP A C 1
ATOM 760 O O . TRP A 1 94 ? -5.986 11.518 0.671 1.00 89.50 94 TRP A O 1
ATOM 770 N N . GLU A 1 95 ? -7.725 12.927 0.824 1.00 90.19 95 GLU A N 1
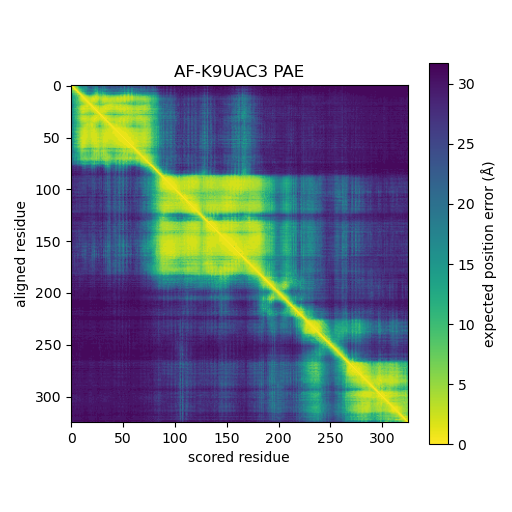ATOM 771 C CA . GLU A 1 95 ? -6.922 14.086 1.202 1.00 90.19 95 GLU A CA 1
ATOM 772 C C . GLU A 1 95 ? -6.151 13.838 2.509 1.00 90.19 95 GLU A C 1
ATOM 774 O O . GLU A 1 95 ? -4.925 13.998 2.547 1.00 90.19 95 GLU A O 1
ATOM 779 N N . GLN A 1 96 ? -6.817 13.343 3.557 1.00 90.00 96 GLN A N 1
ATOM 780 C CA . GLN A 1 96 ? -6.154 13.005 4.822 1.00 90.00 96 GLN A CA 1
ATOM 781 C C . GLN A 1 96 ? -5.066 11.936 4.636 1.00 90.00 96 GLN A C 1
ATOM 783 O O . GLN A 1 96 ? -3.956 12.064 5.167 1.00 90.00 96 GLN A O 1
ATOM 788 N N . TYR A 1 97 ? -5.336 10.917 3.818 1.00 91.69 97 TYR A N 1
ATOM 789 C CA . TYR A 1 97 ? -4.361 9.885 3.482 1.00 91.69 97 TYR A CA 1
ATOM 790 C C . TYR A 1 97 ? -3.155 10.449 2.712 1.00 91.69 97 TYR A C 1
ATOM 792 O O . TYR A 1 97 ? -2.005 10.096 3.006 1.00 91.69 97 TYR A O 1
ATOM 800 N N . THR A 1 98 ? -3.380 11.358 1.757 1.00 89.75 98 THR A N 1
ATOM 801 C CA . THR A 1 98 ? -2.293 12.008 1.007 1.00 89.75 98 THR A CA 1
ATOM 802 C C . THR A 1 98 ? -1.408 12.852 1.921 1.00 89.75 98 THR A C 1
ATOM 804 O O . THR A 1 98 ? -0.181 12.768 1.824 1.00 89.75 98 THR A O 1
ATOM 807 N N . ASN A 1 99 ? -1.999 13.580 2.873 1.00 91.38 99 ASN A N 1
ATOM 808 C CA . ASN A 1 99 ? -1.273 14.368 3.867 1.00 91.38 99 ASN A CA 1
ATOM 809 C C . ASN A 1 99 ? -0.427 13.476 4.786 1.00 91.38 99 ASN A C 1
ATOM 811 O O . ASN A 1 99 ? 0.750 13.766 5.007 1.00 91.38 99 ASN A O 1
ATOM 815 N N . TYR A 1 100 ? -0.971 12.339 5.230 1.00 92.25 100 TYR A N 1
ATOM 816 C CA . TYR A 1 100 ? -0.230 11.346 6.012 1.00 92.25 100 TYR A CA 1
ATOM 817 C C . TYR A 1 100 ? 0.964 10.746 5.243 1.00 92.25 100 TYR A C 1
ATOM 819 O O . TYR A 1 100 ? 2.031 10.501 5.815 1.00 92.25 100 TYR A O 1
ATOM 827 N N . LYS A 1 101 ? 0.816 10.515 3.932 1.00 88.62 101 LYS A N 1
ATOM 828 C CA . LYS A 1 101 ? 1.866 9.925 3.083 1.00 88.62 101 LYS A CA 1
ATOM 829 C C . LYS A 1 101 ? 2.877 10.926 2.533 1.00 88.62 101 LYS A C 1
ATOM 831 O O . LYS A 1 101 ? 3.986 10.514 2.185 1.00 88.62 101 LYS A O 1
ATOM 836 N N . ARG A 1 102 ? 2.546 12.218 2.499 1.00 88.69 102 ARG A N 1
ATOM 837 C CA . ARG A 1 102 ? 3.401 13.297 1.987 1.00 88.69 102 ARG A CA 1
ATOM 838 C C . ARG A 1 102 ? 4.831 13.304 2.559 1.00 88.69 102 ARG A C 1
ATOM 840 O O . ARG A 1 102 ? 5.750 13.385 1.749 1.00 88.69 102 ARG A O 1
ATOM 847 N N . PRO A 1 103 ? 5.074 13.161 3.879 1.00 90.75 103 PRO A N 1
ATOM 848 C CA . PRO A 1 103 ? 6.442 13.130 4.411 1.00 90.75 103 PRO A CA 1
ATOM 849 C C . PRO A 1 103 ? 7.188 11.813 4.137 1.00 90.75 103 PRO A C 1
ATOM 851 O O . PRO A 1 103 ? 8.413 11.777 4.191 1.00 90.75 103 PRO A O 1
ATOM 854 N N . GLN A 1 104 ? 6.472 10.723 3.845 1.00 89.06 104 GLN A N 1
ATOM 855 C CA . GLN A 1 104 ? 7.059 9.390 3.650 1.00 89.06 104 GLN A CA 1
ATOM 856 C C . GLN A 1 104 ? 7.488 9.135 2.198 1.00 89.06 104 GLN A C 1
ATOM 858 O O . GLN A 1 104 ? 8.249 8.207 1.928 1.00 89.06 104 GLN A O 1
ATOM 863 N N . LEU A 1 105 ? 6.964 9.913 1.249 1.00 87.69 105 LEU A N 1
ATOM 864 C CA . LEU A 1 105 ? 7.109 9.661 -0.180 1.00 87.69 105 LEU A CA 1
ATOM 865 C C . LEU A 1 105 ? 7.887 10.769 -0.882 1.00 87.69 105 LEU A C 1
ATOM 867 O O . LEU A 1 105 ? 7.839 11.941 -0.523 1.00 87.69 105 LEU A O 1
ATOM 871 N N . ALA A 1 106 ? 8.576 10.388 -1.958 1.00 84.88 106 ALA A N 1
ATOM 872 C CA . ALA A 1 106 ? 9.210 11.355 -2.837 1.00 84.88 106 ALA A CA 1
ATOM 873 C C . ALA A 1 106 ? 8.144 12.242 -3.516 1.00 84.88 106 ALA A C 1
ATOM 875 O O . ALA A 1 106 ? 7.123 11.720 -3.978 1.00 84.88 106 ALA A O 1
ATOM 876 N N . PRO A 1 107 ? 8.406 13.549 -3.702 1.00 82.44 107 PRO A N 1
ATOM 877 C CA . PRO A 1 107 ? 7.439 14.474 -4.301 1.00 82.44 107 PRO A CA 1
ATOM 878 C C . PRO A 1 107 ? 7.041 14.068 -5.727 1.00 82.44 107 PRO A C 1
ATOM 880 O O . PRO A 1 107 ? 5.915 14.293 -6.154 1.00 82.44 107 PRO A O 1
ATOM 883 N N . SER A 1 108 ? 7.936 13.393 -6.457 1.00 84.00 108 SER A N 1
ATOM 884 C CA . SER A 1 108 ? 7.650 12.865 -7.795 1.00 84.00 108 SER A CA 1
ATOM 885 C C . SER A 1 108 ? 6.643 11.717 -7.814 1.00 84.00 108 SER A C 1
ATOM 887 O O . SER A 1 108 ? 6.026 11.481 -8.848 1.00 84.00 108 SER A O 1
ATOM 889 N N . THR A 1 109 ? 6.532 10.962 -6.721 1.00 85.75 109 THR A N 1
ATOM 890 C CA . THR A 1 109 ? 5.587 9.845 -6.606 1.00 85.75 109 THR A CA 1
ATOM 891 C C . THR A 1 109 ? 4.193 10.377 -6.309 1.00 85.75 109 THR A C 1
ATOM 893 O O . THR A 1 109 ? 3.233 9.935 -6.930 1.00 85.75 109 THR A O 1
ATOM 896 N N . ILE A 1 110 ? 4.102 11.385 -5.438 1.00 86.19 110 ILE A N 1
ATOM 897 C CA . ILE A 1 110 ? 2.855 12.098 -5.134 1.00 86.19 110 ILE A CA 1
ATOM 898 C C . ILE A 1 110 ? 2.290 12.701 -6.427 1.00 86.19 110 ILE A C 1
ATOM 900 O O . ILE A 1 110 ? 1.218 12.298 -6.863 1.00 86.19 110 ILE A O 1
ATOM 904 N N . ALA A 1 111 ? 3.099 13.501 -7.130 1.00 84.06 111 ALA A N 1
ATOM 905 C CA . ALA A 1 111 ? 2.675 14.198 -8.346 1.00 84.06 111 ALA A CA 1
ATOM 906 C C . ALA A 1 111 ? 2.276 13.283 -9.525 1.00 84.06 111 ALA A C 1
ATOM 908 O O . ALA A 1 111 ? 1.677 13.720 -10.502 1.00 84.06 111 ALA A O 1
ATOM 909 N N . LYS A 1 112 ? 2.686 12.008 -9.517 1.00 84.50 112 LYS A N 1
ATOM 910 C CA . LYS A 1 112 ? 2.394 11.076 -10.619 1.00 84.50 112 LYS A CA 1
ATOM 911 C C . LYS A 1 112 ? 1.298 10.092 -10.280 1.00 84.50 112 LYS A C 1
ATOM 913 O O . LYS A 1 112 ? 0.459 9.834 -11.136 1.00 84.50 112 LYS A O 1
ATOM 918 N N . ASP A 1 113 ? 1.363 9.486 -9.102 1.00 83.12 113 ASP A N 1
ATOM 919 C CA . ASP A 1 113 ? 0.490 8.375 -8.744 1.00 83.12 113 ASP A CA 1
ATOM 920 C C . ASP A 1 113 ? -0.710 8.852 -7.928 1.00 83.12 113 ASP A C 1
ATOM 922 O O . ASP A 1 113 ? -1.815 8.383 -8.184 1.00 83.12 113 ASP A O 1
ATOM 926 N N . PHE A 1 114 ? -0.521 9.805 -7.009 1.00 86.31 114 PHE A N 1
ATOM 927 C CA . PHE A 1 114 ? -1.611 10.315 -6.174 1.00 86.31 114 PHE A CA 1
ATOM 928 C C . PHE A 1 114 ? -2.488 11.308 -6.940 1.00 86.31 114 PHE A C 1
ATOM 930 O O . PHE A 1 114 ? -3.707 11.165 -6.901 1.00 86.31 114 PHE A O 1
ATOM 937 N N . ASP A 1 115 ? -1.887 12.203 -7.729 1.00 86.44 115 ASP A N 1
ATOM 938 C CA . ASP A 1 115 ? -2.628 13.153 -8.578 1.00 86.44 115 ASP A CA 1
ATOM 939 C C . ASP A 1 115 ? -3.487 12.438 -9.634 1.00 86.44 115 ASP A C 1
ATOM 941 O O . ASP A 1 115 ? -4.575 12.878 -9.990 1.00 86.44 115 ASP A O 1
ATOM 945 N N . ARG A 1 116 ? -3.037 11.280 -10.140 1.00 87.06 116 ARG A N 1
ATOM 946 C CA . ARG A 1 116 ? -3.874 10.475 -11.043 1.00 87.06 116 ARG A CA 1
ATOM 947 C C . ARG A 1 116 ? -5.114 9.953 -10.342 1.00 87.06 116 ARG A C 1
ATOM 949 O O . ARG A 1 116 ? -6.168 9.926 -10.959 1.00 87.06 116 ARG A O 1
ATOM 956 N N . VAL A 1 117 ? -4.974 9.488 -9.104 1.00 87.69 117 VAL A N 1
ATOM 957 C CA . VAL A 1 117 ? -6.096 8.939 -8.339 1.00 87.69 117 VAL A CA 1
ATOM 958 C C . VAL A 1 117 ? -7.078 10.050 -7.972 1.00 87.69 117 VAL A C 1
ATOM 960 O O . VAL A 1 117 ? -8.271 9.835 -8.150 1.00 87.69 117 VAL A O 1
ATOM 963 N N . SER A 1 118 ? -6.604 11.241 -7.581 1.00 86.31 118 SER A N 1
ATOM 964 C CA . SER A 1 118 ? -7.491 12.380 -7.299 1.00 86.31 118 SER A CA 1
ATOM 965 C C . SER A 1 118 ? -8.313 12.787 -8.522 1.00 86.31 118 SER A C 1
ATOM 967 O O . SER A 1 118 ? -9.521 12.923 -8.406 1.00 86.31 118 SER A O 1
ATOM 969 N N . ILE A 1 119 ? -7.715 12.831 -9.720 1.00 86.69 119 ILE A N 1
ATOM 970 C CA . ILE A 1 119 ? -8.456 13.129 -10.961 1.00 86.69 119 ILE A CA 1
ATOM 971 C C . ILE A 1 119 ? -9.614 12.143 -11.194 1.00 86.69 119 ILE A C 1
ATOM 973 O O . ILE A 1 119 ? -10.665 12.535 -11.699 1.00 86.69 119 ILE A O 1
ATOM 977 N N . TYR A 1 120 ? -9.432 10.857 -10.875 1.00 85.00 120 TYR A N 1
ATOM 978 C CA . TYR A 1 120 ? -10.507 9.870 -11.025 1.00 85.00 120 TYR A CA 1
ATOM 979 C C . TYR A 1 120 ? -11.574 9.991 -9.939 1.00 85.00 120 TYR A C 1
ATOM 981 O O . TYR A 1 120 ? -12.735 9.730 -10.239 1.00 85.00 120 TYR A O 1
ATOM 989 N N . ILE A 1 121 ? -11.189 10.395 -8.726 1.00 83.88 121 ILE A N 1
ATOM 990 C CA . ILE A 1 121 ? -12.119 10.691 -7.631 1.00 83.88 121 ILE A CA 1
ATOM 991 C C . ILE A 1 121 ? -12.989 11.897 -8.010 1.00 83.88 121 ILE A C 1
ATOM 993 O O . ILE A 1 121 ? -14.206 11.789 -7.968 1.00 83.88 121 ILE A O 1
ATOM 997 N N . ASP A 1 122 ? -12.389 12.987 -8.496 1.00 82.44 122 ASP A N 1
ATOM 998 C CA . ASP A 1 122 ? -13.112 14.213 -8.872 1.00 82.44 122 ASP A CA 1
ATOM 999 C C . ASP A 1 122 ? -14.047 14.006 -10.073 1.00 82.44 122 ASP A C 1
ATOM 1001 O O . ASP A 1 122 ? -15.090 14.644 -10.199 1.00 82.44 122 ASP A O 1
ATOM 1005 N N . ARG A 1 123 ? -13.672 13.109 -10.993 1.00 82.19 123 ARG A N 1
ATOM 1006 C CA . ARG A 1 123 ? -14.470 12.801 -12.187 1.00 82.19 123 ARG A CA 1
ATOM 1007 C C . ARG A 1 123 ? -15.652 11.873 -11.888 1.00 82.19 123 ARG A C 1
ATOM 1009 O O . ARG A 1 123 ? -16.469 11.665 -12.783 1.00 82.19 123 ARG A O 1
ATOM 1016 N N . PHE A 1 124 ? -15.725 11.272 -10.703 1.00 75.31 124 PHE A N 1
ATOM 1017 C CA . PHE A 1 124 ? -16.814 10.373 -10.337 1.00 75.31 124 PHE A CA 1
ATOM 1018 C C . PHE A 1 124 ? -17.778 11.078 -9.365 1.00 75.31 124 PHE A C 1
ATOM 1020 O O . PHE A 1 124 ? -17.457 11.214 -8.187 1.00 75.31 124 PHE A O 1
ATOM 1027 N N . PRO A 1 125 ? -18.945 11.548 -9.842 1.00 59.22 125 PRO A N 1
ATOM 1028 C CA . PRO A 1 125 ? -19.830 12.414 -9.061 1.00 59.22 125 PRO A CA 1
ATOM 1029 C C . PRO A 1 125 ? -20.608 11.707 -7.934 1.00 59.22 125 PRO A C 1
ATOM 1031 O O . PRO A 1 125 ? -21.110 12.391 -7.052 1.00 59.22 125 PRO A O 1
ATOM 1034 N N . GLU A 1 126 ? -20.681 10.371 -7.914 1.00 60.62 126 GLU A N 1
ATOM 1035 C CA . GLU A 1 126 ? -21.461 9.593 -6.928 1.00 60.62 126 GLU A CA 1
ATOM 1036 C C . GLU A 1 126 ? -20.569 8.670 -6.078 1.00 60.62 126 GLU A C 1
ATOM 1038 O O . GLU A 1 126 ? -20.885 7.507 -5.846 1.00 60.62 126 GLU A O 1
ATOM 1043 N N . LEU A 1 127 ? -19.392 9.145 -5.655 1.00 64.06 127 LEU A N 1
ATOM 1044 C CA . LEU A 1 127 ? -18.424 8.314 -4.928 1.00 64.06 127 LEU A CA 1
ATOM 1045 C C . LEU A 1 127 ? -18.830 8.147 -3.447 1.00 64.06 127 LEU A C 1
ATOM 1047 O O . LEU A 1 127 ? -18.228 8.743 -2.551 1.00 64.06 127 LEU A O 1
ATOM 1051 N N . THR A 1 128 ? -19.859 7.342 -3.191 1.00 68.12 128 THR A N 1
ATOM 1052 C CA . THR A 1 128 ? -20.198 6.820 -1.858 1.00 68.12 128 THR A CA 1
ATOM 1053 C C . THR A 1 128 ? -19.245 5.671 -1.495 1.00 68.12 128 THR A C 1
ATOM 1055 O O . THR A 1 128 ? -18.713 4.976 -2.366 1.00 68.12 128 THR A O 1
ATOM 1058 N N . LEU A 1 129 ? -18.966 5.480 -0.198 1.00 67.62 129 LEU A N 1
ATOM 1059 C CA . LEU A 1 129 ? -18.098 4.389 0.284 1.00 67.62 129 LEU A CA 1
ATOM 1060 C C . LEU A 1 129 ? -18.681 2.998 0.006 1.00 67.62 129 LEU A C 1
ATOM 1062 O O . LEU A 1 129 ? -17.914 2.050 -0.181 1.00 67.62 129 LEU A O 1
ATOM 1066 N N . ASP A 1 130 ? -20.004 2.891 -0.075 1.00 65.88 130 ASP A N 1
ATOM 1067 C CA . ASP A 1 130 ? -20.706 1.614 -0.192 1.00 65.88 130 ASP A CA 1
ATOM 1068 C C . ASP A 1 130 ? -20.726 1.067 -1.629 1.00 65.88 130 ASP A C 1
ATOM 1070 O O . ASP A 1 130 ? -20.689 -0.149 -1.833 1.00 65.88 130 ASP A O 1
ATOM 1074 N N . ASP A 1 131 ? -20.633 1.933 -2.643 1.00 74.69 131 ASP A N 1
ATOM 1075 C CA . ASP A 1 131 ? -20.737 1.545 -4.056 1.00 74.69 131 ASP A CA 1
ATOM 1076 C C . ASP A 1 131 ? -19.392 1.150 -4.693 1.00 74.69 131 ASP A C 1
ATOM 1078 O O . ASP A 1 131 ? -19.114 1.408 -5.868 1.00 74.69 131 ASP A O 1
ATOM 1082 N N . ALA A 1 132 ? -18.527 0.458 -3.946 1.00 81.12 132 ALA A N 1
ATOM 1083 C CA . ALA A 1 132 ? -17.190 0.072 -4.411 1.00 81.12 132 ALA A CA 1
ATOM 1084 C C . ALA A 1 132 ? -17.194 -0.757 -5.718 1.00 81.12 132 ALA A C 1
ATOM 1086 O O . ALA A 1 132 ? -16.249 -0.689 -6.512 1.00 81.12 132 ALA A O 1
ATOM 1087 N N . VAL A 1 133 ? -18.270 -1.508 -5.978 1.00 84.50 133 VAL A N 1
ATOM 1088 C CA . VAL A 1 133 ? -18.464 -2.259 -7.231 1.00 84.50 133 VAL A CA 1
ATOM 1089 C C . VAL A 1 133 ? -18.706 -1.317 -8.416 1.00 84.50 133 VAL A C 1
ATOM 1091 O O . VAL A 1 133 ? -18.073 -1.486 -9.460 1.00 84.50 133 VAL A O 1
ATOM 1094 N N . ALA A 1 134 ? -19.537 -0.285 -8.245 1.00 84.25 134 ALA A N 1
ATOM 1095 C CA . ALA A 1 134 ? -19.812 0.700 -9.291 1.00 84.25 134 ALA A CA 1
ATOM 1096 C C . ALA A 1 134 ? -18.539 1.471 -9.681 1.00 84.25 134 ALA A C 1
ATOM 1098 O O . ALA A 1 134 ? -18.266 1.682 -10.866 1.00 84.25 134 ALA A O 1
ATOM 1099 N N . VAL A 1 135 ? -17.693 1.796 -8.695 1.00 84.00 135 VAL A N 1
ATOM 1100 C CA . VAL A 1 135 ? -16.387 2.438 -8.922 1.00 84.00 135 VAL A CA 1
ATOM 1101 C C . VAL A 1 135 ? -15.478 1.567 -9.785 1.00 84.00 135 VAL A C 1
ATOM 1103 O O . VAL A 1 135 ? -14.850 2.050 -10.732 1.00 84.00 135 VAL A O 1
ATOM 1106 N N . ARG A 1 136 ? -15.399 0.266 -9.484 1.00 86.31 136 ARG A N 1
ATOM 1107 C CA . ARG A 1 136 ? -14.599 -0.687 -10.265 1.00 86.31 136 ARG A CA 1
ATOM 1108 C C . ARG A 1 136 ? -15.075 -0.739 -11.715 1.00 86.31 136 ARG A C 1
ATOM 1110 O O . ARG A 1 136 ? -14.247 -0.686 -12.628 1.00 86.31 136 ARG A O 1
ATOM 1117 N N . ASP A 1 137 ? -16.382 -0.843 -11.920 1.00 87.44 137 ASP A N 1
ATOM 1118 C CA . ASP A 1 137 ? -16.962 -1.015 -13.250 1.00 87.44 137 ASP A CA 1
ATOM 1119 C C . ASP A 1 137 ? -16.793 0.258 -14.093 1.00 87.44 137 ASP A C 1
ATOM 1121 O O . ASP A 1 137 ? -16.366 0.182 -15.248 1.00 87.44 137 ASP A O 1
ATOM 1125 N N . TYR A 1 138 ? -16.943 1.439 -13.487 1.00 86.56 138 TYR A N 1
ATOM 1126 C CA . TYR A 1 138 ? -16.618 2.714 -14.130 1.00 86.56 138 TYR A CA 1
ATOM 1127 C C . TYR A 1 138 ? -15.140 2.816 -14.549 1.00 86.56 138 TYR A C 1
ATOM 1129 O O . TYR A 1 138 ? -14.828 3.198 -15.683 1.00 86.56 138 TYR A O 1
ATOM 1137 N N . LEU A 1 139 ? -14.210 2.442 -13.663 1.00 87.12 139 LEU A N 1
ATOM 1138 C CA . LEU A 1 139 ? -12.773 2.488 -13.958 1.00 87.12 139 LEU A CA 1
ATOM 1139 C C . LEU A 1 139 ? -12.375 1.521 -15.081 1.00 87.12 139 LEU A C 1
ATOM 1141 O O . LEU A 1 139 ? -11.505 1.855 -15.892 1.00 87.12 139 LEU A O 1
ATOM 1145 N N . ASN A 1 140 ? -13.010 0.348 -15.145 1.00 87.38 140 ASN A N 1
ATOM 1146 C CA . ASN A 1 140 ? -12.796 -0.637 -16.206 1.00 87.38 140 ASN A CA 1
ATOM 1147 C C . ASN A 1 140 ? -13.311 -0.157 -17.569 1.00 87.38 140 ASN A C 1
ATOM 1149 O O . ASN A 1 140 ? -12.677 -0.444 -18.580 1.00 87.38 140 ASN A O 1
ATOM 1153 N N . LEU A 1 141 ? -14.410 0.602 -17.606 1.00 87.81 141 LEU A N 1
ATOM 1154 C CA . LEU A 1 141 ? -14.945 1.167 -18.849 1.00 87.81 141 LEU A CA 1
ATOM 1155 C C . LEU A 1 141 ? -14.095 2.326 -19.384 1.00 87.81 141 LEU A C 1
ATOM 1157 O O . LEU A 1 141 ? -13.959 2.491 -20.595 1.00 87.81 141 LEU A O 1
ATOM 1161 N N . LYS A 1 142 ? -13.537 3.159 -18.497 1.00 86.62 142 LYS A N 1
ATOM 1162 C CA . LYS A 1 142 ? -12.812 4.378 -18.897 1.00 86.62 142 LYS A CA 1
ATOM 1163 C C . LYS A 1 142 ? -11.311 4.189 -19.074 1.00 86.62 142 LYS A C 1
ATOM 1165 O O . LYS A 1 142 ? -10.685 5.014 -19.740 1.00 86.62 142 LYS A O 1
ATOM 1170 N N . THR A 1 143 ? -10.704 3.179 -18.452 1.00 87.12 143 THR A N 1
ATOM 1171 C CA . THR A 1 143 ? -9.242 3.074 -18.381 1.00 87.12 143 THR A CA 1
ATOM 1172 C C . THR A 1 143 ? -8.722 1.674 -18.692 1.00 87.12 143 THR A C 1
ATOM 1174 O O . THR A 1 143 ? -9.460 0.698 -18.746 1.00 87.12 143 THR A O 1
ATOM 1177 N N . THR A 1 144 ? -7.411 1.565 -18.920 1.00 87.31 144 THR A N 1
ATOM 1178 C CA . THR A 1 144 ? -6.771 0.267 -19.168 1.00 87.31 144 THR A CA 1
ATOM 1179 C C . THR A 1 144 ? -6.798 -0.624 -17.916 1.00 87.31 144 THR A C 1
ATOM 1181 O O . THR A 1 144 ? -6.668 -0.110 -16.803 1.00 87.31 144 THR A O 1
ATOM 1184 N N . PRO A 1 145 ? -6.804 -1.962 -18.052 1.00 87.00 145 PRO A N 1
ATOM 1185 C CA . PRO A 1 145 ? -6.809 -2.871 -16.900 1.00 87.00 145 PRO A CA 1
ATOM 1186 C C . PRO A 1 145 ? -5.676 -2.598 -15.895 1.00 87.00 145 PRO A C 1
ATOM 1188 O O . PRO A 1 145 ? -5.851 -2.701 -14.681 1.00 87.00 145 PRO A O 1
ATOM 1191 N N . ASN A 1 146 ? -4.498 -2.196 -16.389 1.00 86.31 146 ASN A N 1
ATOM 1192 C CA . ASN A 1 146 ? -3.352 -1.866 -15.540 1.00 86.31 146 ASN A CA 1
ATOM 1193 C C . ASN A 1 146 ? -3.570 -0.566 -14.753 1.00 86.31 146 ASN A C 1
ATOM 1195 O O . ASN A 1 146 ? -3.208 -0.483 -13.581 1.00 86.31 146 ASN A O 1
ATOM 1199 N N . THR A 1 147 ? -4.175 0.453 -15.369 1.00 87.94 147 THR A N 1
ATOM 1200 C CA . THR A 1 147 ? -4.507 1.698 -14.665 1.00 87.94 147 THR A CA 1
ATOM 1201 C C . THR A 1 147 ? -5.596 1.469 -13.627 1.00 87.94 147 THR A C 1
ATOM 1203 O O . THR A 1 147 ? -5.392 1.880 -12.486 1.00 87.94 147 THR A O 1
ATOM 1206 N N . THR A 1 148 ? -6.660 0.728 -13.957 1.00 90.44 148 THR A N 1
ATOM 1207 C CA . THR A 1 148 ? -7.723 0.375 -13.002 1.00 90.44 148 THR A CA 1
ATOM 1208 C C . THR A 1 148 ? -7.155 -0.345 -11.786 1.00 90.44 148 THR A C 1
ATOM 1210 O O . THR A 1 148 ? -7.385 0.067 -10.649 1.00 90.44 148 THR A O 1
ATOM 1213 N N . LYS A 1 149 ? -6.306 -1.357 -12.009 1.00 90.94 149 LYS A N 1
ATOM 1214 C CA . LYS A 1 149 ? -5.644 -2.093 -10.927 1.00 90.94 149 LYS A CA 1
ATOM 1215 C C . LYS A 1 149 ? -4.816 -1.183 -10.019 1.00 90.94 149 LYS A C 1
ATOM 1217 O O . LYS A 1 149 ? -4.865 -1.328 -8.797 1.00 90.94 149 LYS A O 1
ATOM 1222 N N . ARG A 1 150 ? -4.055 -0.242 -10.591 1.00 90.25 150 ARG A N 1
ATOM 1223 C CA . ARG A 1 150 ? -3.234 0.703 -9.812 1.00 90.25 150 ARG A CA 1
ATOM 1224 C C . ARG A 1 150 ? -4.092 1.651 -8.975 1.00 90.25 150 ARG A C 1
ATOM 1226 O O . ARG A 1 150 ? -3.757 1.858 -7.813 1.00 90.25 150 ARG A O 1
ATOM 1233 N N . VAL A 1 151 ? -5.182 2.178 -9.534 1.00 90.19 151 VAL A N 1
ATOM 1234 C CA . VAL A 1 151 ? -6.111 3.070 -8.818 1.00 90.19 151 VAL A CA 1
ATOM 1235 C C . VAL A 1 151 ? -6.793 2.323 -7.669 1.00 90.19 151 VAL A C 1
ATOM 1237 O O . VAL A 1 151 ? -6.704 2.762 -6.526 1.00 90.19 151 VAL A O 1
ATOM 1240 N N . LEU A 1 152 ? -7.355 1.139 -7.930 1.00 90.31 152 LEU A N 1
ATOM 1241 C CA . LEU A 1 152 ? -8.008 0.315 -6.903 1.00 90.31 152 LEU A CA 1
ATOM 1242 C C . LEU A 1 152 ? -7.048 -0.119 -5.789 1.00 90.31 152 LEU A C 1
ATOM 1244 O O . LEU A 1 152 ? -7.431 -0.160 -4.625 1.00 90.31 152 LEU A O 1
ATOM 1248 N N . THR A 1 153 ? -5.781 -0.391 -6.116 1.00 91.88 153 THR A N 1
ATOM 1249 C CA . THR A 1 153 ? -4.764 -0.707 -5.097 1.00 91.88 153 THR A CA 1
ATOM 1250 C C . THR A 1 153 ? -4.543 0.471 -4.143 1.00 91.88 153 THR A C 1
ATOM 1252 O O . THR A 1 153 ? -4.390 0.265 -2.939 1.00 91.88 153 THR A O 1
ATOM 1255 N N . GLN A 1 154 ? -4.534 1.704 -4.659 1.00 90.94 154 GLN A N 1
ATOM 1256 C CA . GLN A 1 154 ? -4.373 2.900 -3.830 1.00 90.94 154 GLN A CA 1
ATOM 1257 C C . GLN A 1 154 ? -5.627 3.202 -3.005 1.00 90.94 154 GLN A C 1
ATOM 1259 O O . GLN A 1 154 ? -5.500 3.494 -1.818 1.00 90.94 154 GLN A O 1
ATOM 1264 N N . LEU A 1 155 ? -6.822 3.059 -3.586 1.00 89.75 155 LEU A N 1
ATOM 1265 C CA . LEU A 1 155 ? -8.089 3.210 -2.858 1.00 89.75 155 LEU A CA 1
ATOM 1266 C C . LEU A 1 155 ? -8.222 2.175 -1.732 1.00 89.75 155 LEU A C 1
ATOM 1268 O O . LEU A 1 155 ? -8.528 2.531 -0.594 1.00 89.75 155 LEU A O 1
ATOM 1272 N N . GLY A 1 156 ? -7.874 0.914 -2.000 1.00 90.94 156 GLY A N 1
ATOM 1273 C CA . GLY A 1 156 ? -7.836 -0.134 -0.981 1.00 90.94 156 GLY A CA 1
ATOM 1274 C C . GLY A 1 156 ? -6.814 0.138 0.127 1.00 90.94 156 GLY A C 1
ATOM 1275 O O . GLY A 1 156 ? -7.079 -0.161 1.294 1.00 90.94 156 GLY A O 1
ATOM 1276 N N . ALA A 1 157 ? -5.665 0.740 -0.199 1.00 91.06 157 ALA A N 1
ATOM 1277 C CA . ALA A 1 157 ? -4.677 1.168 0.793 1.00 91.06 157 ALA A CA 1
ATOM 1278 C C . ALA A 1 157 ? -5.171 2.354 1.640 1.00 91.06 157 ALA A C 1
ATOM 1280 O O . ALA A 1 157 ? -4.952 2.354 2.853 1.00 91.06 157 ALA A O 1
ATOM 1281 N N . CYS A 1 158 ? -5.865 3.314 1.021 1.00 90.75 158 CYS A N 1
ATOM 1282 C CA . CYS A 1 158 ? -6.502 4.444 1.694 1.00 90.75 158 CYS A CA 1
ATOM 1283 C C . CYS A 1 158 ? -7.546 3.958 2.708 1.00 90.75 158 CYS A C 1
ATOM 1285 O O . CYS A 1 158 ? -7.448 4.266 3.893 1.00 90.75 158 CYS A O 1
ATOM 1287 N N . CYS A 1 159 ? -8.459 3.078 2.291 1.00 89.31 159 CYS A N 1
ATOM 1288 C CA . CYS A 1 159 ? -9.488 2.525 3.175 1.00 89.31 159 CYS A CA 1
ATOM 1289 C C . CYS A 1 159 ? -8.891 1.643 4.285 1.00 89.31 159 CYS A C 1
ATOM 1291 O O . CYS A 1 159 ? -9.332 1.691 5.429 1.00 89.31 159 CYS A O 1
ATOM 1293 N N . LYS A 1 160 ? -7.813 0.895 4.004 1.00 92.12 160 LYS A N 1
ATOM 1294 C CA . LYS A 1 160 ? -7.071 0.152 5.039 1.00 92.12 160 LYS A CA 1
ATOM 1295 C C . LYS A 1 160 ? -6.431 1.081 6.075 1.00 92.12 160 LYS A C 1
ATOM 1297 O O . LYS A 1 160 ? -6.327 0.706 7.242 1.00 92.12 160 LYS A O 1
ATOM 1302 N N . TRP A 1 161 ? -5.958 2.254 5.657 1.00 92.12 161 TRP A N 1
ATOM 1303 C CA . TRP A 1 161 ? -5.483 3.285 6.577 1.00 92.12 161 TRP A CA 1
ATOM 1304 C C . TRP A 1 161 ? -6.649 3.895 7.365 1.00 92.12 161 TRP A C 1
ATOM 1306 O O . TRP A 1 161 ? -6.538 3.977 8.582 1.00 92.12 161 TRP A O 1
ATOM 1316 N N . GLY A 1 162 ? -7.779 4.191 6.717 1.00 88.75 162 GLY A N 1
ATOM 1317 C CA . GLY A 1 162 ? -8.996 4.687 7.368 1.00 88.75 162 GLY A CA 1
ATOM 1318 C C . GLY A 1 162 ? -9.481 3.780 8.501 1.00 88.75 162 GLY A C 1
ATOM 1319 O O . GLY A 1 162 ? -9.692 4.256 9.611 1.00 88.75 162 GLY A O 1
ATOM 1320 N N . VAL A 1 163 ? -9.527 2.463 8.274 1.00 89.25 163 VAL A N 1
ATOM 1321 C CA . VAL A 1 163 ? -9.878 1.477 9.317 1.00 89.25 163 VAL A CA 1
ATOM 1322 C C . VAL A 1 163 ? -8.888 1.503 10.487 1.00 89.25 163 VAL A C 1
ATOM 1324 O O . VAL A 1 163 ? -9.287 1.477 11.648 1.00 89.25 163 VAL A O 1
ATOM 1327 N N . LYS A 1 164 ? -7.580 1.608 10.218 1.00 89.31 164 LYS A N 1
ATOM 1328 C CA . LYS A 1 164 ? -6.562 1.708 11.284 1.00 89.31 164 LYS A CA 1
ATOM 1329 C C . LYS A 1 164 ? -6.661 3.006 12.079 1.00 89.31 164 LYS A C 1
ATOM 1331 O O . LYS A 1 164 ? -6.409 2.998 13.280 1.00 89.31 164 LYS A O 1
ATOM 1336 N N . SER A 1 165 ? -7.009 4.095 11.405 1.00 86.44 165 SER A N 1
ATOM 1337 C CA . SER A 1 165 ? -7.230 5.408 12.005 1.00 86.44 165 SER A CA 1
ATOM 1338 C C . SER 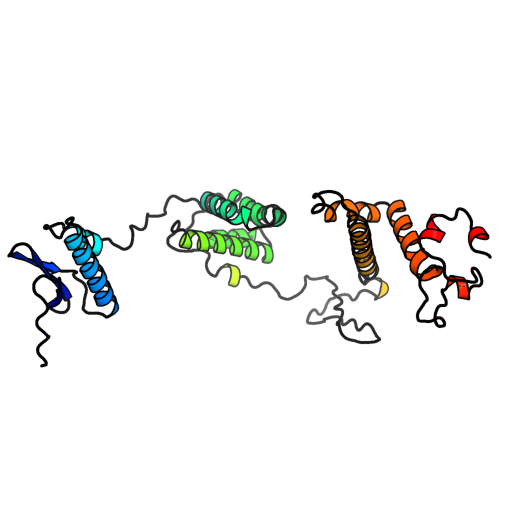A 1 165 ? -8.602 5.529 12.676 1.00 86.44 165 SER A C 1
ATOM 1340 O O . SER A 1 165 ? -8.886 6.584 13.231 1.00 86.44 165 SER A O 1
ATOM 1342 N N . LYS A 1 166 ? -9.432 4.471 12.646 1.00 83.69 166 LYS A N 1
ATOM 1343 C CA . LYS A 1 166 ? -10.818 4.463 13.141 1.00 83.69 166 LYS A CA 1
ATOM 1344 C C . LYS A 1 166 ? -11.682 5.561 12.503 1.00 83.69 166 LYS A C 1
ATOM 1346 O O . LYS A 1 166 ? -12.470 6.196 13.187 1.00 83.69 166 LYS A O 1
ATOM 1351 N N . LEU A 1 167 ? -11.471 5.818 11.210 1.00 82.00 167 LEU A N 1
ATOM 1352 C CA . LEU A 1 167 ? -12.261 6.748 10.390 1.00 82.00 167 LEU A CA 1
ATOM 1353 C C . LEU A 1 167 ? -13.341 6.031 9.574 1.00 82.00 167 LEU A C 1
ATOM 1355 O O . LEU A 1 167 ? -14.231 6.682 9.046 1.00 82.00 167 LEU A O 1
ATOM 1359 N N . ILE A 1 168 ? -13.209 4.714 9.401 1.00 82.25 168 ILE A N 1
ATOM 1360 C CA . ILE A 1 168 ? -14.157 3.856 8.688 1.00 82.25 168 ILE A CA 1
ATOM 1361 C C . ILE A 1 168 ? -14.221 2.522 9.437 1.00 82.25 168 ILE A C 1
ATOM 1363 O O . ILE A 1 168 ? -13.193 2.034 9.912 1.00 82.25 168 ILE A O 1
ATOM 1367 N N . ALA A 1 169 ? -15.403 1.907 9.506 1.00 80.00 169 ALA A N 1
ATOM 1368 C CA . ALA A 1 169 ? -15.599 0.610 10.152 1.00 80.00 169 ALA A CA 1
ATOM 1369 C C . ALA A 1 169 ? -15.035 -0.567 9.329 1.00 80.00 169 ALA A C 1
ATOM 1371 O O . ALA A 1 169 ? -14.354 -1.442 9.866 1.00 80.00 169 ALA A O 1
ATOM 1372 N N . VAL A 1 170 ? -15.293 -0.591 8.017 1.00 82.62 170 VAL A N 1
ATOM 1373 C CA . VAL A 1 170 ? -14.939 -1.703 7.117 1.00 82.62 170 VAL A CA 1
ATOM 1374 C C . VAL A 1 170 ? -14.306 -1.172 5.830 1.00 82.62 170 VAL A C 1
ATOM 1376 O O . VAL A 1 170 ? -14.636 -0.091 5.364 1.00 82.62 170 VAL A O 1
ATOM 1379 N N . ASN A 1 171 ? -13.369 -1.923 5.243 1.00 86.19 171 ASN A N 1
ATOM 1380 C CA . ASN A 1 171 ? -12.768 -1.576 3.953 1.00 86.19 171 ASN A CA 1
ATOM 1381 C C . ASN A 1 171 ? -13.554 -2.223 2.792 1.00 86.19 171 ASN A C 1
ATOM 1383 O O . ASN A 1 171 ? -13.441 -3.441 2.626 1.00 86.19 171 ASN A O 1
ATOM 1387 N N . PRO A 1 172 ? -14.261 -1.444 1.954 1.00 84.12 172 PRO A N 1
ATOM 1388 C CA . PRO A 1 172 ? -15.076 -1.981 0.864 1.00 84.12 172 PRO A CA 1
ATOM 1389 C C . PRO A 1 172 ? -14.253 -2.386 -0.375 1.00 84.12 172 PRO A C 1
ATOM 1391 O O . PRO A 1 172 ? -14.687 -3.218 -1.162 1.00 84.12 172 PRO A O 1
ATOM 1394 N N . PHE A 1 173 ? -13.021 -1.886 -0.538 1.00 82.88 173 PHE A N 1
ATOM 1395 C CA . PHE A 1 173 ? -12.160 -2.159 -1.707 1.00 82.88 173 PHE A CA 1
ATOM 1396 C C . PHE A 1 173 ? -11.193 -3.339 -1.505 1.00 82.88 173 PHE A C 1
ATOM 1398 O O . PHE A 1 173 ? -10.204 -3.496 -2.235 1.00 82.88 173 PHE A O 1
ATOM 1405 N N . LEU A 1 174 ? -11.419 -4.163 -0.484 1.00 84.00 174 LEU A N 1
ATOM 1406 C CA . LEU A 1 174 ? -10.524 -5.263 -0.147 1.00 84.00 174 LEU A CA 1
ATOM 1407 C C . LEU A 1 174 ? -10.629 -6.371 -1.208 1.00 84.00 174 LEU A C 1
ATOM 1409 O O . LEU A 1 174 ? -11.699 -6.891 -1.483 1.00 84.00 174 LEU A O 1
ATOM 1413 N N . GLY A 1 175 ? -9.502 -6.728 -1.829 1.00 83.06 175 GLY A N 1
ATOM 1414 C CA . GLY A 1 175 ? -9.436 -7.828 -2.802 1.00 83.06 175 GLY A CA 1
ATOM 1415 C C . GLY A 1 175 ? -9.757 -7.450 -4.252 1.00 83.06 175 GLY A C 1
ATOM 1416 O O . GLY A 1 175 ? -9.209 -8.077 -5.153 1.00 83.06 175 GLY A O 1
ATOM 1417 N N . MET A 1 176 ? -10.479 -6.354 -4.508 1.00 85.00 176 MET A N 1
ATOM 1418 C CA . MET A 1 176 ? -10.908 -5.971 -5.870 1.00 85.00 176 MET A CA 1
ATOM 1419 C C . MET A 1 176 ? -9.757 -5.808 -6.878 1.00 85.00 176 MET A C 1
ATOM 1421 O O . MET A 1 176 ? -9.882 -6.130 -8.058 1.00 85.00 176 MET A O 1
ATOM 1425 N N . ALA A 1 177 ? -8.598 -5.314 -6.433 1.00 86.62 177 ALA A N 1
ATOM 1426 C CA . ALA A 1 177 ? -7.429 -5.168 -7.301 1.00 86.62 177 ALA A CA 1
ATOM 1427 C C . ALA A 1 177 ? -6.773 -6.517 -7.667 1.00 86.62 177 ALA A C 1
ATOM 1429 O O . ALA A 1 177 ? -6.072 -6.609 -8.681 1.00 86.62 177 ALA A O 1
ATOM 1430 N N . ALA A 1 178 ? -6.953 -7.551 -6.841 1.00 85.69 178 ALA A N 1
ATOM 1431 C CA . ALA A 1 178 ? -6.410 -8.884 -7.087 1.00 85.69 178 ALA A CA 1
ATOM 1432 C C . ALA A 1 178 ? -7.195 -9.613 -8.187 1.00 85.69 178 ALA A C 1
ATOM 1434 O O . ALA A 1 178 ? -6.578 -10.303 -9.001 1.00 85.69 178 ALA A O 1
ATOM 1435 N N . ASP A 1 179 ? -8.505 -9.372 -8.261 1.00 84.50 179 ASP A N 1
ATOM 1436 C CA . ASP A 1 179 ? -9.402 -9.968 -9.258 1.00 84.50 179 ASP A CA 1
ATOM 1437 C C . ASP A 1 179 ? -9.051 -9.539 -10.689 1.00 84.50 179 ASP A C 1
ATOM 1439 O O . ASP A 1 179 ? -9.215 -10.302 -11.644 1.00 84.50 179 ASP A O 1
ATOM 1443 N N . ILE A 1 180 ? -8.474 -8.341 -10.850 1.00 85.25 180 ILE A N 1
ATOM 1444 C CA . ILE A 1 180 ? -8.001 -7.850 -12.146 1.00 85.25 180 ILE A CA 1
ATOM 1445 C C . ILE A 1 180 ? -6.705 -8.573 -12.526 1.00 85.25 180 ILE A C 1
ATOM 1447 O O . ILE A 1 180 ? -5.584 -8.207 -12.127 1.00 85.25 180 ILE A O 1
ATOM 1451 N N . LYS A 1 181 ? -6.866 -9.611 -13.349 1.00 79.94 181 LYS A N 1
ATOM 1452 C CA . LYS A 1 181 ? -5.770 -10.333 -13.995 1.00 79.94 181 LYS A CA 1
ATOM 1453 C C . LYS A 1 181 ? -5.240 -9.504 -15.158 1.00 79.94 181 LYS A C 1
ATOM 1455 O O . LYS A 1 181 ? -5.919 -9.282 -16.153 1.00 79.94 181 LYS A O 1
ATOM 1460 N N . LEU A 1 182 ? -3.997 -9.053 -15.026 1.00 78.12 182 LEU A N 1
ATOM 1461 C CA . LEU A 1 182 ? -3.274 -8.468 -16.145 1.00 78.12 182 LEU A CA 1
ATOM 1462 C C . LEU A 1 182 ? -2.663 -9.599 -16.972 1.00 78.12 182 LEU A C 1
ATOM 1464 O O . LEU A 1 182 ? -2.104 -10.527 -16.373 1.00 78.12 182 LEU A O 1
ATOM 1468 N N . PRO A 1 183 ? -2.722 -9.529 -18.312 1.00 68.00 183 PRO A N 1
ATOM 1469 C CA . PRO A 1 183 ? -1.964 -10.451 -19.135 1.00 68.00 183 PRO A CA 1
ATOM 1470 C C . PRO A 1 183 ? -0.485 -10.314 -18.766 1.00 68.00 183 PRO A C 1
ATOM 1472 O O . PRO A 1 183 ? 0.062 -9.213 -18.708 1.00 68.00 183 PRO A O 1
ATOM 1475 N N . LYS A 1 184 ? 0.170 -11.448 -18.498 1.00 59.88 184 LYS A N 1
ATOM 1476 C CA . LYS A 1 184 ? 1.634 -11.513 -18.329 1.00 59.88 184 LYS A CA 1
ATOM 1477 C C . LYS A 1 184 ? 2.371 -11.410 -19.671 1.00 59.88 184 LYS A C 1
ATOM 1479 O O . LYS A 1 184 ? 3.587 -11.559 -19.715 1.00 59.88 184 LYS A O 1
ATOM 1484 N N . VAL A 1 185 ? 1.620 -11.194 -20.747 1.00 60.72 185 VAL A N 1
ATOM 1485 C CA . VAL A 1 185 ? 2.087 -11.159 -22.125 1.00 60.72 185 VAL A CA 1
ATOM 1486 C C . VAL A 1 185 ? 2.270 -9.705 -22.549 1.00 60.72 185 VAL A C 1
ATOM 1488 O O . VAL A 1 185 ? 1.562 -8.805 -22.090 1.00 60.72 185 VAL A O 1
ATOM 1491 N N . TRP A 1 186 ? 3.268 -9.475 -23.394 1.00 59.31 186 TRP A N 1
ATOM 1492 C CA . TRP A 1 186 ? 3.553 -8.171 -23.975 1.00 59.31 186 TRP A CA 1
ATOM 1493 C C . TRP A 1 186 ? 2.413 -7.718 -24.894 1.00 59.31 186 TRP A C 1
ATOM 1495 O O . TRP A 1 186 ? 1.604 -8.526 -25.344 1.00 59.31 186 TRP A O 1
ATOM 1505 N N . ARG A 1 187 ? 2.332 -6.408 -25.153 1.00 56.78 187 ARG A N 1
ATOM 1506 C CA . ARG A 1 187 ? 1.343 -5.870 -26.095 1.00 56.78 187 ARG A CA 1
ATOM 1507 C C . ARG A 1 187 ? 1.624 -6.393 -27.502 1.00 56.78 187 ARG A C 1
ATOM 1509 O O . ARG A 1 187 ? 2.782 -6.595 -27.864 1.00 56.78 187 ARG A O 1
ATOM 1516 N N . GLU A 1 188 ? 0.566 -6.558 -28.281 1.00 54.69 188 GLU A N 1
ATOM 1517 C CA . GLU A 1 188 ? 0.656 -6.925 -29.691 1.00 54.69 188 GLU A CA 1
ATOM 1518 C C . GLU A 1 188 ? 1.535 -5.919 -30.460 1.00 54.69 188 GLU A C 1
ATOM 1520 O O . GLU A 1 188 ? 1.464 -4.711 -30.220 1.00 54.69 188 GLU A O 1
ATOM 1525 N N . GLY A 1 189 ? 2.429 -6.429 -31.316 1.00 60.44 189 GLY A N 1
ATOM 1526 C CA . GLY A 1 189 ? 3.401 -5.627 -32.073 1.00 60.44 189 GLY A CA 1
ATOM 1527 C C . GLY A 1 189 ? 4.660 -5.190 -31.307 1.00 60.44 189 GLY A C 1
ATOM 1528 O O . GLY A 1 189 ? 5.483 -4.469 -31.864 1.00 60.44 189 GLY A O 1
ATOM 1529 N N . LEU A 1 190 ? 4.843 -5.601 -30.044 1.00 57.22 190 LEU A N 1
ATOM 1530 C CA . LEU A 1 190 ? 6.048 -5.274 -29.279 1.00 57.22 190 LEU A CA 1
ATOM 1531 C C . LEU A 1 190 ? 7.135 -6.344 -29.449 1.00 57.22 190 LEU A C 1
ATOM 1533 O O . LEU A 1 190 ? 7.055 -7.436 -28.885 1.00 57.22 190 LEU A O 1
ATOM 1537 N N . GLU A 1 191 ? 8.200 -5.998 -30.161 1.00 56.88 191 GLU A N 1
ATOM 1538 C CA . GLU A 1 191 ? 9.383 -6.846 -30.273 1.00 56.88 191 GLU A CA 1
ATOM 1539 C C . GLU A 1 191 ? 10.283 -6.706 -29.040 1.00 56.88 191 GLU A C 1
ATOM 1541 O O . GLU A 1 191 ? 10.804 -5.631 -28.737 1.00 56.88 191 GLU A O 1
ATOM 1546 N N . VAL A 1 192 ? 10.488 -7.808 -28.312 1.00 58.06 192 VAL A N 1
ATOM 1547 C CA . VAL A 1 192 ? 11.337 -7.819 -27.114 1.00 58.06 192 VAL A CA 1
ATOM 1548 C C . VAL A 1 192 ? 12.452 -8.846 -27.260 1.00 58.06 192 VAL A C 1
ATOM 1550 O O . VAL A 1 192 ? 12.239 -10.056 -27.192 1.00 58.06 192 VAL A O 1
ATOM 1553 N N . ALA A 1 193 ? 13.682 -8.353 -27.389 1.00 60.06 193 ALA A N 1
ATOM 1554 C CA . ALA A 1 193 ? 14.878 -9.178 -27.297 1.00 60.06 193 ALA A CA 1
ATOM 1555 C C . ALA A 1 193 ? 15.358 -9.237 -25.839 1.00 60.06 193 ALA A C 1
ATOM 1557 O O . ALA A 1 193 ? 15.830 -8.239 -25.284 1.00 60.06 193 ALA A O 1
ATOM 1558 N N . MET A 1 194 ? 15.284 -10.411 -25.206 1.00 57.62 194 MET A N 1
ATOM 1559 C CA . MET A 1 194 ? 15.830 -10.591 -23.861 1.00 57.62 194 MET A CA 1
ATOM 1560 C C . MET A 1 194 ? 17.328 -10.900 -23.925 1.00 57.62 194 MET A C 1
ATOM 1562 O O . MET A 1 194 ? 17.781 -11.842 -24.581 1.00 57.62 194 MET A O 1
ATOM 1566 N N . LYS A 1 195 ? 18.119 -10.096 -23.206 1.00 55.28 195 LYS A N 1
ATOM 1567 C CA . LYS A 1 195 ? 19.544 -10.358 -22.985 1.00 55.28 195 LYS A CA 1
ATOM 1568 C C . LYS A 1 195 ? 19.695 -11.295 -21.792 1.00 55.28 195 LYS A C 1
ATOM 1570 O O . LYS A 1 195 ? 19.427 -10.895 -20.660 1.00 55.28 195 LYS A O 1
ATOM 1575 N N . ILE A 1 196 ? 20.179 -12.510 -22.031 1.00 56.59 196 ILE A N 1
ATOM 1576 C CA . ILE A 1 196 ? 20.521 -13.435 -20.948 1.00 56.59 196 ILE A CA 1
ATOM 1577 C C . ILE A 1 196 ? 21.857 -12.980 -20.353 1.00 56.59 196 ILE A C 1
ATOM 1579 O O . ILE A 1 196 ? 22.881 -12.929 -21.036 1.00 56.59 196 ILE A O 1
ATOM 1583 N N . LYS A 1 197 ? 21.847 -12.584 -19.079 1.00 43.91 197 LYS A N 1
ATOM 1584 C CA . LYS A 1 197 ? 23.058 -12.176 -18.359 1.00 43.91 197 LYS A CA 1
ATOM 1585 C C . LYS A 1 197 ? 23.763 -13.440 -17.853 1.00 43.91 197 LYS A C 1
ATOM 1587 O O . LYS A 1 197 ? 23.142 -14.220 -17.146 1.00 43.91 197 LYS A O 1
ATOM 1592 N N . GLY A 1 198 ? 25.033 -13.637 -18.217 1.00 44.12 198 GLY A N 1
ATOM 1593 C CA . GLY A 1 198 ? 25.844 -14.773 -17.746 1.00 44.12 198 GLY A CA 1
ATOM 1594 C C . GLY A 1 198 ? 26.557 -15.585 -18.831 1.00 44.12 198 GLY A C 1
ATOM 1595 O O . GLY A 1 198 ? 27.412 -16.393 -18.490 1.00 44.12 198 GLY A O 1
ATOM 1596 N N . SER A 1 199 ? 26.290 -15.364 -20.126 1.00 46.91 199 SER A N 1
ATOM 1597 C CA . SER A 1 199 ? 27.087 -16.009 -21.178 1.00 46.91 199 SER A CA 1
ATOM 1598 C C . SER A 1 199 ? 28.419 -15.275 -21.353 1.00 46.91 199 SER A C 1
ATOM 1600 O O . SER A 1 199 ? 28.483 -14.186 -21.928 1.00 46.91 199 SER A O 1
ATOM 1602 N N . GLN A 1 200 ? 29.497 -15.843 -20.815 1.00 40.91 200 GLN A N 1
ATOM 1603 C CA . GLN A 1 200 ? 30.842 -15.335 -21.068 1.00 40.91 200 GLN A CA 1
ATOM 1604 C C . GLN A 1 200 ? 31.176 -15.481 -22.566 1.00 40.91 200 GLN A C 1
ATOM 1606 O O . GLN A 1 200 ? 30.900 -16.507 -23.183 1.00 40.91 200 GLN A O 1
ATOM 1611 N N . GLY A 1 201 ? 31.722 -14.424 -23.171 1.00 55.12 201 GLY A N 1
ATOM 1612 C CA . GLY A 1 201 ? 32.336 -14.456 -24.507 1.00 55.12 201 GLY A CA 1
ATOM 1613 C C . GLY A 1 201 ? 31.418 -14.282 -25.726 1.00 55.12 201 GLY A C 1
ATOM 1614 O O . GLY A 1 201 ? 31.889 -13.783 -26.742 1.00 55.12 201 GLY A O 1
ATOM 1615 N N . LYS A 1 202 ? 30.118 -14.608 -25.662 1.00 53.59 202 LYS A N 1
ATOM 1616 C CA . LYS A 1 202 ? 29.171 -14.357 -26.774 1.00 53.59 202 LYS A CA 1
ATOM 1617 C C . LYS A 1 202 ? 27.846 -13.795 -26.248 1.00 53.59 202 LYS A C 1
ATOM 1619 O O . LYS A 1 202 ? 27.245 -14.427 -25.376 1.00 53.59 202 LYS A O 1
ATOM 1624 N N . PRO A 1 203 ? 27.357 -12.631 -26.727 1.00 47.56 203 PRO A N 1
ATOM 1625 C CA . PRO A 1 203 ? 26.073 -12.089 -26.295 1.00 47.56 203 PRO A CA 1
ATOM 1626 C C . PRO A 1 203 ? 24.939 -12.975 -26.817 1.00 47.56 203 PRO A C 1
ATOM 1628 O O . PRO A 1 203 ? 24.560 -12.895 -27.982 1.00 47.56 203 PRO A O 1
ATOM 1631 N N . ARG A 1 204 ? 24.377 -13.820 -25.950 1.00 51.56 204 ARG A N 1
ATOM 1632 C CA . ARG A 1 204 ? 23.219 -14.644 -26.300 1.00 51.56 204 ARG A CA 1
ATOM 1633 C C . ARG A 1 204 ? 21.950 -13.813 -26.100 1.00 51.56 204 ARG A C 1
ATOM 1635 O O . ARG A 1 204 ? 21.531 -13.549 -24.971 1.00 51.56 204 ARG A O 1
ATOM 1642 N N . ARG A 1 205 ? 21.373 -13.343 -27.206 1.00 51.88 205 ARG A N 1
ATOM 1643 C CA . ARG A 1 205 ? 20.020 -12.771 -27.235 1.00 51.88 205 ARG A CA 1
ATOM 1644 C C . ARG A 1 205 ? 19.069 -13.892 -27.596 1.00 51.88 205 ARG A C 1
ATOM 1646 O O . ARG A 1 205 ? 19.289 -14.575 -28.592 1.00 51.88 205 ARG A O 1
ATOM 1653 N N . VAL A 1 206 ? 18.058 -14.095 -26.768 1.00 57.47 206 VAL A N 1
ATOM 1654 C CA . VAL A 1 206 ? 16.997 -15.053 -27.059 1.00 57.47 206 VAL A CA 1
ATOM 1655 C C . VAL A 1 206 ? 15.732 -14.246 -27.268 1.00 57.47 206 VAL A C 1
ATOM 1657 O O . VAL A 1 206 ? 15.335 -13.454 -26.411 1.00 57.47 206 VAL A O 1
ATOM 1660 N N . TRP A 1 207 ? 15.132 -14.424 -28.439 1.00 52.47 207 TRP A N 1
ATOM 1661 C CA . TRP A 1 207 ? 13.761 -14.012 -28.675 1.00 52.47 207 TRP A CA 1
ATOM 1662 C C . TRP A 1 207 ? 12.882 -14.878 -27.787 1.00 52.47 207 TRP A C 1
ATOM 1664 O O . TRP A 1 207 ? 12.847 -16.098 -27.953 1.00 52.47 207 TRP A O 1
ATOM 1674 N N . VAL A 1 208 ? 12.214 -14.275 -26.808 1.00 52.84 208 VAL A N 1
ATOM 1675 C CA . VAL A 1 208 ? 11.243 -15.014 -26.003 1.00 52.84 208 VAL A CA 1
ATOM 1676 C C . VAL A 1 208 ? 9.989 -15.145 -26.845 1.00 52.84 208 VAL A C 1
ATOM 1678 O O . VAL A 1 208 ? 9.127 -14.274 -26.833 1.00 52.84 208 VAL A O 1
ATOM 1681 N N . LYS A 1 209 ? 9.916 -16.215 -27.637 1.00 47.78 209 LYS A N 1
ATOM 1682 C CA . LYS A 1 209 ? 8.643 -16.651 -28.199 1.00 47.78 209 LYS A CA 1
ATOM 1683 C C . LYS A 1 209 ? 7.893 -17.434 -27.134 1.00 47.78 209 LYS A C 1
ATOM 1685 O O . LYS A 1 209 ? 8.392 -18.449 -26.660 1.00 47.78 209 LYS A O 1
ATOM 1690 N N . GLN A 1 210 ? 6.674 -16.999 -26.851 1.00 45.44 210 GLN A N 1
ATOM 1691 C CA . GLN A 1 210 ? 5.582 -17.893 -26.487 1.00 45.44 210 GLN A CA 1
ATOM 1692 C C . GLN A 1 210 ? 4.281 -17.240 -26.979 1.00 45.44 210 GLN A C 1
ATOM 1694 O O . GLN A 1 210 ? 3.835 -16.245 -26.423 1.00 45.44 210 GLN A O 1
ATOM 1699 N N . GLU A 1 211 ? 3.756 -17.792 -28.080 1.00 40.12 211 GLU A N 1
ATOM 1700 C CA . GLU A 1 211 ? 2.378 -17.650 -28.583 1.00 40.12 211 GLU A CA 1
ATOM 1701 C C . GLU A 1 211 ? 1.958 -16.306 -29.211 1.00 40.12 211 GLU A C 1
ATOM 1703 O O . GLU A 1 211 ? 1.239 -15.511 -28.625 1.00 40.12 211 GLU A O 1
ATOM 1708 N N . HIS A 1 212 ? 2.309 -16.099 -30.483 1.00 40.69 212 HIS A N 1
ATOM 1709 C CA . HIS A 1 212 ? 1.338 -15.554 -31.441 1.00 40.69 212 HIS A CA 1
ATOM 1710 C C . HIS A 1 212 ? 1.701 -16.038 -32.857 1.00 40.69 212 HIS A C 1
ATOM 1712 O O . HIS A 1 212 ? 2.859 -15.887 -33.254 1.00 40.69 212 HIS A O 1
ATOM 1718 N N . PRO A 1 213 ? 0.758 -16.606 -33.630 1.00 46.72 213 PRO A N 1
ATOM 1719 C CA . PRO A 1 213 ? 1.014 -17.093 -34.991 1.00 46.72 213 PRO A CA 1
ATOM 1720 C C . PRO A 1 213 ? 1.315 -15.991 -36.027 1.00 46.72 213 PRO A C 1
ATOM 1722 O O . PRO A 1 213 ? 1.676 -16.316 -37.152 1.00 46.72 213 PRO A O 1
ATOM 1725 N N . PHE A 1 214 ? 1.223 -14.705 -35.660 1.00 42.75 214 PHE A N 1
ATOM 1726 C CA . PHE A 1 214 ? 1.280 -13.578 -36.605 1.00 42.75 214 PHE A CA 1
ATOM 1727 C C . PHE A 1 214 ? 2.258 -12.447 -36.230 1.00 42.75 214 PHE A C 1
ATOM 1729 O O . PHE A 1 214 ? 2.104 -11.326 -36.702 1.00 42.75 214 PHE A O 1
ATOM 1736 N N . THR A 1 215 ? 3.273 -12.686 -35.390 1.00 48.22 215 THR A N 1
ATOM 1737 C CA . THR A 1 215 ? 4.305 -11.656 -35.157 1.00 48.22 215 THR A CA 1
ATOM 1738 C C . THR A 1 215 ? 5.291 -11.591 -36.326 1.00 48.22 215 THR A C 1
ATOM 1740 O O . THR A 1 215 ? 6.084 -12.510 -36.540 1.00 48.22 215 THR A O 1
ATOM 1743 N N . THR A 1 216 ? 5.244 -10.492 -37.084 1.00 44.72 216 THR A N 1
ATOM 1744 C CA . THR A 1 216 ? 6.253 -10.142 -38.093 1.00 44.72 216 THR A CA 1
ATOM 1745 C C . THR A 1 216 ? 7.611 -10.002 -37.408 1.00 44.72 216 THR A C 1
ATOM 1747 O O . THR A 1 216 ? 7.722 -9.331 -36.388 1.00 44.72 216 THR A O 1
ATOM 1750 N N . ILE A 1 217 ? 8.630 -10.681 -37.933 1.00 49.84 217 ILE A N 1
ATOM 1751 C CA . ILE A 1 217 ? 9.993 -10.648 -37.395 1.00 49.84 217 ILE A CA 1
ATOM 1752 C C . ILE A 1 217 ? 10.739 -9.516 -38.103 1.00 49.84 217 ILE A C 1
ATOM 1754 O O . ILE A 1 217 ? 10.995 -9.632 -39.302 1.00 49.84 217 ILE A O 1
ATOM 1758 N N . SER A 1 218 ? 11.110 -8.452 -37.390 1.00 51.62 218 SER A N 1
ATOM 1759 C CA . SER A 1 218 ? 11.998 -7.432 -37.959 1.00 51.62 218 SER A CA 1
ATOM 1760 C C . SER A 1 218 ? 13.426 -7.968 -38.149 1.00 51.62 218 SER A C 1
ATOM 1762 O O . SER A 1 218 ? 13.899 -8.809 -37.370 1.00 51.62 218 SER A O 1
ATOM 1764 N N . PRO A 1 219 ? 14.153 -7.499 -39.178 1.00 56.00 219 PRO A N 1
ATOM 1765 C CA . PRO A 1 219 ? 15.549 -7.860 -39.383 1.00 56.00 219 PRO A CA 1
ATOM 1766 C C . PRO A 1 219 ? 16.427 -7.376 -38.218 1.00 56.00 219 PRO A C 1
ATOM 1768 O O . PRO A 1 219 ? 16.181 -6.350 -37.587 1.00 56.00 219 PRO A O 1
ATOM 1771 N N . ALA A 1 220 ? 17.500 -8.118 -37.928 1.00 51.62 220 ALA A N 1
ATOM 1772 C CA . ALA A 1 220 ? 18.367 -7.881 -36.767 1.00 51.62 220 ALA A CA 1
ATOM 1773 C C . ALA A 1 220 ? 19.036 -6.488 -36.735 1.00 51.62 220 ALA A C 1
ATOM 1775 O O . ALA A 1 220 ? 19.500 -6.067 -35.673 1.00 51.62 220 ALA A O 1
ATOM 1776 N N . SER A 1 221 ? 19.086 -5.786 -37.872 1.00 54.94 221 SER A N 1
ATOM 1777 C CA . SER A 1 221 ? 19.554 -4.400 -38.001 1.00 54.94 221 SER A CA 1
ATOM 1778 C C . SER A 1 221 ? 18.686 -3.402 -37.233 1.00 54.94 221 SER A C 1
ATOM 1780 O O . SER A 1 221 ? 19.209 -2.446 -36.657 1.00 54.94 221 SER A O 1
ATOM 1782 N N . ASP A 1 222 ? 17.380 -3.658 -37.172 1.00 49.56 222 ASP A N 1
ATOM 1783 C CA . ASP A 1 222 ? 16.379 -2.703 -36.683 1.00 49.56 222 ASP A CA 1
ATOM 1784 C C . ASP A 1 222 ? 16.172 -2.836 -35.166 1.00 49.56 222 ASP A C 1
ATOM 1786 O O . ASP A 1 222 ? 15.663 -1.945 -34.486 1.00 49.56 222 ASP A O 1
ATOM 1790 N N . VAL A 1 223 ? 16.680 -3.929 -34.589 1.00 47.59 223 VAL A N 1
ATOM 1791 C CA . VAL A 1 223 ? 16.649 -4.215 -33.155 1.00 47.59 223 VAL A CA 1
ATOM 1792 C C . VAL A 1 223 ? 17.825 -3.515 -32.476 1.00 47.59 223 VAL A C 1
ATOM 1794 O O . VAL A 1 223 ? 18.865 -4.105 -32.164 1.00 47.59 223 VAL A O 1
ATOM 1797 N N . HIS A 1 224 ? 17.674 -2.218 -32.225 1.00 45.97 224 HIS A N 1
ATOM 1798 C CA . HIS A 1 224 ? 18.688 -1.440 -31.524 1.00 45.97 224 HIS A CA 1
ATOM 1799 C C . HIS A 1 224 ? 18.861 -1.913 -30.078 1.00 45.97 224 HIS A C 1
ATOM 1801 O O . HIS A 1 224 ? 18.081 -1.644 -29.165 1.00 45.97 224 HIS A O 1
ATOM 1807 N N . ALA A 1 225 ? 19.967 -2.616 -29.847 1.00 44.50 225 ALA A N 1
ATOM 1808 C CA . ALA A 1 225 ? 20.501 -2.787 -28.514 1.00 44.50 225 ALA A CA 1
ATOM 1809 C C . ALA A 1 225 ? 20.832 -1.416 -27.942 1.00 44.50 225 ALA A C 1
ATOM 1811 O O . ALA A 1 225 ? 21.581 -0.654 -28.551 1.00 44.50 225 ALA A O 1
ATOM 1812 N N . ASN A 1 226 ? 20.389 -1.162 -26.720 1.00 47.72 226 ASN A N 1
ATOM 1813 C CA . ASN A 1 226 ? 20.683 0.054 -25.977 1.00 47.72 226 ASN A CA 1
ATOM 1814 C C . ASN A 1 226 ? 22.167 0.156 -25.530 1.00 47.72 226 ASN A C 1
ATOM 1816 O O . ASN A 1 226 ? 22.478 0.579 -24.420 1.00 47.72 226 ASN A O 1
ATOM 1820 N N . GLN A 1 227 ? 23.113 -0.298 -26.363 1.00 49.56 227 GLN A N 1
ATOM 1821 C CA . GLN A 1 227 ? 24.553 -0.297 -26.118 1.00 49.56 227 GLN A CA 1
ATOM 1822 C C . GLN A 1 227 ? 25.089 1.132 -26.051 1.00 49.56 227 GLN A C 1
ATOM 1824 O O . GLN A 1 227 ? 25.799 1.448 -25.098 1.00 49.56 227 GLN A O 1
ATOM 1829 N N . VAL A 1 228 ? 24.657 2.006 -26.966 1.00 48.56 228 VAL A N 1
ATOM 1830 C CA . VAL A 1 228 ? 24.982 3.441 -26.949 1.00 48.56 228 VAL A CA 1
ATOM 1831 C C . VAL A 1 228 ? 24.455 4.097 -25.676 1.00 48.56 228 VAL A C 1
ATOM 1833 O O . VAL A 1 228 ? 25.200 4.789 -24.988 1.00 48.56 228 VAL A O 1
ATOM 1836 N N . GLU A 1 229 ? 23.207 3.829 -25.283 1.00 50.00 229 GLU A N 1
ATOM 1837 C CA . GLU A 1 229 ? 22.650 4.412 -24.060 1.00 50.00 229 GLU A CA 1
ATOM 1838 C C . GLU A 1 229 ? 23.290 3.838 -22.791 1.00 50.00 229 GLU A C 1
ATOM 1840 O O . GLU A 1 229 ? 23.533 4.576 -21.837 1.00 50.00 229 GLU A O 1
ATOM 1845 N N . SER A 1 230 ? 23.648 2.552 -22.781 1.00 48.25 230 SER A N 1
ATOM 1846 C CA . SER A 1 230 ? 24.361 1.938 -21.660 1.00 48.25 230 SER A CA 1
ATOM 1847 C C . SER A 1 230 ? 25.780 2.498 -21.504 1.00 48.25 230 SER A C 1
ATOM 1849 O O . SER A 1 230 ? 26.169 2.833 -20.384 1.00 48.25 230 SER A O 1
ATOM 1851 N N . PHE A 1 231 ? 26.504 2.712 -22.608 1.00 51.38 231 PHE A N 1
ATOM 1852 C CA . PHE A 1 231 ? 27.814 3.364 -22.622 1.00 51.38 231 PHE A CA 1
ATOM 1853 C C . PHE A 1 231 ? 27.691 4.820 -22.162 1.00 51.38 231 PHE A C 1
ATOM 1855 O O . PHE A 1 231 ? 28.334 5.222 -21.194 1.00 51.38 231 PHE A O 1
ATOM 1862 N N . ASN A 1 232 ? 26.745 5.568 -22.732 1.00 56.25 232 ASN A N 1
ATOM 1863 C CA . ASN A 1 232 ? 26.452 6.944 -22.339 1.00 56.25 232 ASN A CA 1
ATOM 1864 C C . ASN A 1 232 ? 26.009 7.052 -20.869 1.00 56.25 232 ASN A C 1
ATOM 1866 O O . ASN A 1 232 ? 26.345 8.019 -20.191 1.00 56.25 232 ASN A O 1
ATOM 1870 N N . SER A 1 233 ? 25.299 6.059 -20.327 1.00 52.38 233 SER A N 1
ATOM 1871 C CA . SER A 1 233 ? 24.917 6.022 -18.910 1.00 52.38 233 SER A CA 1
ATOM 1872 C C . SER A 1 233 ? 26.109 5.783 -17.976 1.00 52.38 233 SER A C 1
ATOM 1874 O O . SER A 1 233 ? 26.152 6.358 -16.887 1.00 52.38 233 SER A O 1
ATOM 1876 N N . ALA A 1 234 ? 27.086 4.972 -18.393 1.00 57.56 234 ALA A N 1
ATOM 1877 C CA . ALA A 1 234 ? 28.323 4.754 -17.651 1.00 57.56 234 ALA A CA 1
ATOM 1878 C C . ALA A 1 234 ? 29.210 6.009 -17.674 1.00 57.56 234 ALA A C 1
ATOM 1880 O O . ALA A 1 234 ? 29.685 6.427 -16.618 1.00 57.56 234 ALA A O 1
ATOM 1881 N N . LEU A 1 235 ? 29.325 6.667 -18.835 1.00 56.81 235 LEU A N 1
ATOM 1882 C CA . LEU A 1 235 ? 30.008 7.958 -18.989 1.00 56.81 235 LEU A CA 1
ATOM 1883 C C . LEU A 1 235 ? 29.406 9.029 -18.069 1.00 56.81 235 LEU A C 1
ATOM 1885 O O . LEU A 1 235 ? 30.127 9.702 -17.333 1.00 56.81 235 LEU A O 1
ATOM 1889 N N . ARG A 1 236 ? 28.068 9.133 -18.032 1.00 59.38 236 ARG A N 1
ATOM 1890 C CA . ARG A 1 236 ? 27.354 10.056 -17.132 1.00 59.38 236 ARG A CA 1
ATOM 1891 C C . ARG A 1 236 ? 27.695 9.791 -15.664 1.00 59.38 236 ARG A C 1
ATOM 1893 O O . ARG A 1 236 ? 27.937 10.735 -14.925 1.00 59.38 236 ARG A O 1
ATOM 1900 N N . ARG A 1 237 ? 27.765 8.522 -15.241 1.00 56.44 237 ARG A N 1
ATOM 1901 C CA . ARG A 1 237 ? 28.114 8.143 -13.858 1.00 56.44 237 ARG A CA 1
ATOM 1902 C C . ARG A 1 237 ? 29.563 8.487 -13.494 1.00 56.44 237 ARG A C 1
ATOM 1904 O O . ARG A 1 237 ? 29.798 8.967 -12.388 1.00 56.44 237 ARG A O 1
ATOM 1911 N N . GLN A 1 238 ? 30.513 8.279 -14.405 1.00 55.22 238 GLN A N 1
ATOM 1912 C CA . GLN A 1 238 ? 31.928 8.605 -14.184 1.00 55.22 238 GLN A CA 1
ATOM 1913 C C . GLN A 1 238 ? 32.174 10.120 -14.115 1.00 55.22 238 GLN A C 1
ATOM 1915 O O . GLN A 1 238 ? 32.887 10.578 -13.224 1.00 55.22 238 GLN A O 1
ATOM 1920 N N . AL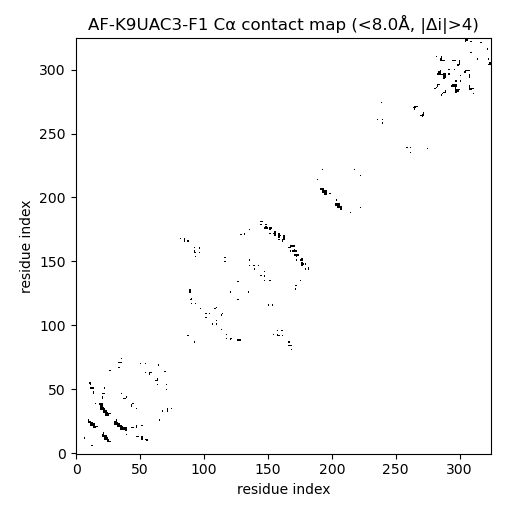A A 1 239 ? 31.524 10.906 -14.978 1.00 52.09 239 ALA A N 1
ATOM 1921 C CA . ALA A 1 239 ? 31.610 12.368 -14.946 1.00 52.09 239 ALA A CA 1
ATOM 1922 C C . ALA A 1 239 ? 31.031 12.973 -13.652 1.00 52.09 239 ALA A C 1
ATOM 1924 O O . ALA A 1 239 ? 31.530 13.985 -13.161 1.00 52.09 239 ALA A O 1
ATOM 1925 N N . THR A 1 240 ? 30.010 12.343 -13.059 1.00 49.78 240 THR A N 1
ATOM 1926 C CA . THR A 1 240 ? 29.493 12.750 -11.744 1.00 49.78 240 THR A CA 1
ATOM 1927 C C . THR A 1 240 ? 30.466 12.397 -10.614 1.00 49.78 240 THR A C 1
ATOM 1929 O O . THR A 1 240 ? 30.633 13.189 -9.694 1.00 49.78 240 THR A O 1
ATOM 1932 N N . ALA A 1 241 ? 31.146 11.248 -10.685 1.00 44.75 241 ALA A N 1
ATOM 1933 C CA . ALA A 1 241 ? 32.104 10.820 -9.661 1.00 44.75 241 ALA A CA 1
ATOM 1934 C C . ALA A 1 241 ? 33.405 11.647 -9.662 1.00 44.75 241 ALA A C 1
ATOM 1936 O O . ALA A 1 241 ? 33.907 11.998 -8.598 1.00 44.75 241 ALA A O 1
ATOM 1937 N N . CYS A 1 242 ? 33.924 12.011 -10.840 1.00 41.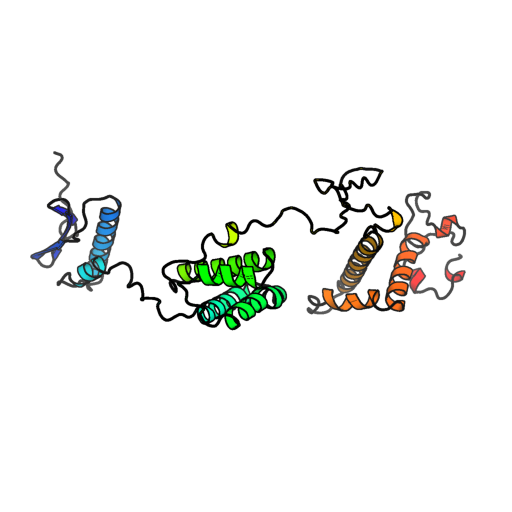53 242 CYS A N 1
ATOM 1938 C CA . CYS A 1 242 ? 35.157 12.799 -10.954 1.00 41.53 242 CYS A CA 1
ATOM 1939 C C . CYS A 1 242 ? 34.999 14.229 -10.409 1.00 41.53 242 CYS A C 1
ATOM 1941 O O . CYS A 1 242 ? 35.953 14.803 -9.894 1.00 41.53 242 CYS A O 1
ATOM 1943 N N . LEU A 1 243 ? 33.785 14.788 -10.468 1.00 39.25 243 LEU A N 1
ATOM 1944 C CA . LEU A 1 243 ? 33.494 16.089 -9.870 1.00 39.25 243 LEU A CA 1
ATOM 1945 C C . LEU A 1 243 ? 33.403 16.003 -8.342 1.00 39.25 243 LEU A C 1
ATOM 1947 O O . LEU A 1 243 ? 33.877 16.905 -7.672 1.00 39.25 243 LEU A O 1
ATOM 1951 N N . VAL A 1 244 ? 32.900 14.898 -7.780 1.00 40.41 244 VAL A N 1
ATOM 1952 C CA . VAL A 1 244 ? 32.864 14.684 -6.320 1.00 40.41 244 VAL A CA 1
ATOM 1953 C C . VAL A 1 244 ? 34.272 14.554 -5.719 1.00 40.41 244 VAL A C 1
ATOM 1955 O O . VAL A 1 244 ? 34.493 15.022 -4.607 1.00 40.41 244 VAL A O 1
ATOM 1958 N N . ALA A 1 245 ? 35.244 14.008 -6.456 1.00 36.09 245 ALA A N 1
ATOM 1959 C CA . ALA A 1 245 ? 36.631 13.905 -5.987 1.00 36.09 245 ALA A CA 1
ATOM 1960 C C . ALA A 1 245 ? 37.348 15.267 -5.869 1.00 36.09 245 ALA A C 1
ATOM 1962 O O . ALA A 1 245 ? 38.209 15.427 -5.010 1.00 36.09 245 ALA A O 1
ATOM 1963 N N . LEU A 1 246 ? 36.954 16.271 -6.663 1.00 38.84 246 LEU A N 1
ATOM 1964 C CA . LEU A 1 246 ? 37.474 17.643 -6.556 1.00 38.84 246 LEU A CA 1
ATOM 1965 C C . LEU A 1 246 ? 36.825 18.456 -5.419 1.00 38.84 246 LEU A C 1
ATOM 1967 O O . LEU A 1 246 ? 37.311 19.531 -5.096 1.00 38.84 246 LEU A O 1
ATOM 1971 N N . PHE A 1 247 ? 35.755 17.949 -4.792 1.00 39.78 247 PHE A N 1
ATOM 1972 C CA . PHE A 1 247 ? 35.062 18.599 -3.668 1.00 39.78 247 PHE A CA 1
ATOM 1973 C C . PHE A 1 247 ? 35.587 18.181 -2.284 1.00 39.78 247 PHE A C 1
ATOM 1975 O O . PHE A 1 247 ? 35.140 18.721 -1.273 1.00 39.78 247 PHE A O 1
ATOM 1982 N N . ALA A 1 248 ? 36.556 17.263 -2.217 1.00 41.62 248 ALA A N 1
ATOM 1983 C CA . ALA A 1 248 ? 37.211 16.874 -0.966 1.00 41.62 248 ALA A CA 1
ATOM 1984 C C . ALA A 1 248 ? 38.212 17.928 -0.434 1.00 41.62 248 ALA A C 1
ATOM 1986 O O . ALA A 1 248 ? 38.839 17.700 0.594 1.00 41.62 248 ALA A O 1
ATOM 1987 N N . SER A 1 249 ? 38.346 19.084 -1.097 1.00 43.22 249 SER A N 1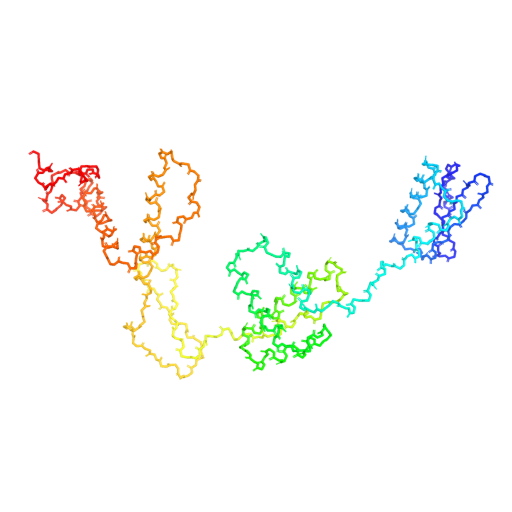
ATOM 1988 C CA . SER A 1 249 ? 39.218 20.203 -0.705 1.00 43.22 249 SER A CA 1
ATOM 1989 C C . SER A 1 249 ? 38.521 21.319 0.101 1.00 43.22 249 SER A C 1
ATOM 1991 O O . SER A 1 249 ? 39.085 22.395 0.261 1.00 43.22 249 SER A O 1
ATOM 1993 N N . GLY A 1 250 ? 37.332 21.067 0.668 1.00 43.44 250 GLY A N 1
ATOM 1994 C CA . GLY A 1 250 ? 36.804 21.874 1.781 1.00 43.44 250 GLY A CA 1
ATOM 1995 C C . GLY A 1 250 ? 35.969 23.113 1.420 1.00 43.44 250 GLY A C 1
ATOM 1996 O O . GLY A 1 250 ? 36.275 24.209 1.875 1.00 43.44 250 GLY A O 1
ATOM 1997 N N . PHE A 1 251 ? 34.863 22.951 0.683 1.00 35.06 251 PHE A N 1
ATOM 1998 C CA . PHE A 1 251 ? 33.846 24.009 0.503 1.00 35.06 251 PHE A CA 1
ATOM 1999 C C . PHE A 1 251 ? 32.466 23.575 1.048 1.00 35.06 251 PHE A C 1
ATOM 2001 O O . PHE A 1 251 ? 32.123 22.392 0.941 1.00 35.06 251 PHE A O 1
ATOM 2008 N N . PRO A 1 252 ? 31.659 24.479 1.649 1.00 40.19 252 PRO A N 1
ATOM 2009 C CA . PRO A 1 252 ? 30.581 24.089 2.551 1.00 40.19 252 PRO A CA 1
ATOM 2010 C C . PRO A 1 252 ? 29.320 23.565 1.843 1.00 40.19 252 PRO A C 1
ATOM 2012 O O . PRO A 1 252 ? 28.845 24.079 0.831 1.00 40.19 252 PRO A O 1
ATOM 2015 N N . THR A 1 253 ? 28.808 22.486 2.435 1.00 43.88 253 THR A N 1
ATOM 2016 C CA . THR A 1 253 ? 27.425 21.983 2.507 1.00 43.88 253 THR A CA 1
ATOM 2017 C C . THR A 1 253 ? 26.356 22.638 1.613 1.00 43.88 253 THR A C 1
ATOM 2019 O O . THR A 1 253 ? 25.542 23.449 2.041 1.00 43.88 253 THR A O 1
ATOM 2022 N N . GLY A 1 254 ? 26.244 22.137 0.376 1.00 40.16 254 GLY A N 1
ATOM 2023 C CA . GLY A 1 254 ? 25.067 22.356 -0.485 1.00 40.16 254 GLY A CA 1
ATOM 2024 C C . GLY A 1 254 ? 24.866 21.336 -1.620 1.00 40.16 254 GLY A C 1
ATOM 2025 O O . GLY A 1 254 ? 23.978 21.493 -2.461 1.00 40.16 254 GLY A O 1
ATOM 2026 N N . ALA A 1 255 ? 25.674 20.271 -1.688 1.00 39.00 255 ALA A N 1
ATOM 2027 C CA . ALA A 1 255 ? 25.835 19.467 -2.905 1.00 39.00 255 ALA A CA 1
ATOM 2028 C C . ALA A 1 255 ? 24.909 18.239 -3.047 1.00 39.00 255 ALA A C 1
ATOM 2030 O O . ALA A 1 255 ? 25.091 17.442 -3.967 1.00 39.00 255 ALA A O 1
ATOM 2031 N N . HIS A 1 256 ? 23.833 18.111 -2.261 1.00 36.41 256 HIS A N 1
ATOM 20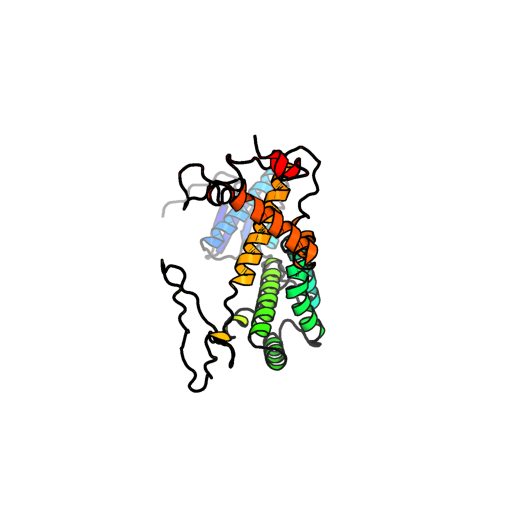32 C CA . HIS A 1 256 ? 22.802 17.089 -2.535 1.00 36.41 256 HIS A CA 1
ATOM 2033 C C . HIS A 1 256 ? 21.988 17.362 -3.822 1.00 36.41 256 HIS A C 1
ATOM 2035 O O . HIS A 1 256 ? 21.152 16.552 -4.229 1.00 36.41 256 HIS A O 1
ATOM 2041 N N . ARG A 1 257 ? 22.257 18.480 -4.513 1.00 32.97 257 ARG A N 1
ATOM 2042 C CA . ARG A 1 257 ? 21.548 18.930 -5.722 1.00 32.97 257 ARG A CA 1
ATOM 2043 C C . ARG A 1 257 ? 22.327 18.726 -7.035 1.00 32.97 257 ARG A C 1
ATOM 2045 O O . ARG A 1 257 ? 21.818 19.067 -8.103 1.00 32.97 257 ARG A O 1
ATOM 2052 N N . TYR A 1 258 ? 23.514 18.112 -7.007 1.00 37.84 258 TYR A N 1
ATOM 2053 C CA . TYR A 1 258 ? 24.360 17.962 -8.205 1.00 37.84 258 TYR A CA 1
ATOM 2054 C C . TYR A 1 258 ? 24.000 16.761 -9.107 1.00 37.84 258 TYR A C 1
ATOM 2056 O O . TYR A 1 258 ? 24.655 16.499 -10.106 1.00 37.84 258 TYR A O 1
ATOM 2064 N N . ARG A 1 259 ? 22.915 16.026 -8.825 1.00 37.62 259 ARG A N 1
ATOM 2065 C CA . ARG A 1 259 ? 22.460 14.912 -9.685 1.00 37.62 259 ARG A CA 1
ATOM 2066 C C . ARG A 1 259 ? 21.585 15.356 -10.870 1.00 37.62 259 ARG A C 1
ATOM 2068 O O . ARG A 1 259 ? 21.309 14.546 -11.747 1.00 37.62 259 ARG A O 1
ATOM 2075 N N . ARG A 1 260 ? 21.112 16.615 -10.901 1.00 36.34 260 ARG A N 1
ATOM 2076 C CA . ARG A 1 260 ? 20.134 17.092 -11.909 1.00 36.34 260 ARG A CA 1
ATOM 2077 C C . ARG A 1 260 ? 20.681 18.053 -12.969 1.00 36.34 260 ARG A C 1
ATOM 2079 O O . ARG A 1 260 ? 20.155 18.039 -14.078 1.00 36.34 260 ARG A O 1
ATOM 2086 N N . ARG A 1 261 ? 21.727 18.847 -12.693 1.00 33.31 261 ARG A N 1
ATOM 2087 C CA . ARG A 1 261 ? 22.252 19.828 -13.673 1.00 33.31 261 ARG A CA 1
ATOM 2088 C C . ARG A 1 261 ? 23.183 19.226 -14.741 1.00 33.31 261 ARG A C 1
ATOM 2090 O O . ARG A 1 261 ? 23.287 19.784 -15.825 1.00 33.31 261 ARG A O 1
ATOM 2097 N N . GLN A 1 262 ? 23.772 18.048 -14.514 1.00 38.19 262 GLN A N 1
ATOM 2098 C CA . GLN A 1 262 ? 24.650 17.379 -15.495 1.00 38.19 262 GLN A CA 1
ATOM 2099 C C . GLN A 1 262 ? 23.921 16.622 -16.620 1.00 38.19 262 GLN A C 1
ATOM 2101 O O . GLN A 1 262 ? 24.557 16.103 -17.531 1.00 38.19 262 GLN A O 1
ATOM 2106 N N . ASN A 1 263 ? 22.586 16.628 -16.659 1.00 39.41 263 ASN A N 1
ATOM 2107 C CA . ASN A 1 263 ? 21.872 16.202 -17.867 1.00 39.41 263 ASN A CA 1
ATOM 2108 C C . ASN A 1 263 ? 21.946 17.247 -19.002 1.00 39.41 263 ASN A C 1
ATOM 2110 O O . ASN A 1 263 ? 21.263 17.080 -20.008 1.00 39.41 263 ASN A O 1
ATOM 2114 N N . HIS A 1 264 ? 22.732 18.326 -18.868 1.00 35.81 264 HIS A N 1
ATOM 2115 C CA . HIS A 1 264 ? 22.967 19.302 -19.940 1.00 35.81 264 HIS A CA 1
ATOM 2116 C C . HIS A 1 264 ? 24.223 19.042 -20.773 1.00 35.81 264 HIS A C 1
ATOM 2118 O O . HIS A 1 264 ? 24.180 19.271 -21.978 1.00 35.81 264 HIS A O 1
ATOM 2124 N N . CYS A 1 265 ? 25.296 18.474 -20.214 1.00 39.72 265 CYS A N 1
ATOM 2125 C CA . CYS A 1 265 ? 26.492 18.160 -21.007 1.00 39.72 265 CYS A CA 1
ATOM 2126 C C . CYS A 1 265 ? 26.253 17.048 -22.041 1.00 39.72 265 CYS A C 1
ATOM 2128 O O . CYS A 1 265 ? 26.942 17.021 -23.045 1.00 39.72 265 CYS A O 1
ATOM 2130 N N . ALA A 1 266 ? 25.245 16.187 -21.854 1.00 41.72 266 ALA A N 1
ATOM 2131 C CA . ALA A 1 266 ? 24.806 15.228 -22.876 1.00 41.72 266 ALA A CA 1
ATOM 2132 C C . ALA A 1 266 ? 23.722 15.771 -23.831 1.00 41.72 266 ALA A C 1
ATOM 2134 O O . ALA A 1 266 ? 23.333 15.066 -24.755 1.00 41.72 266 ALA A O 1
ATOM 2135 N N . LYS A 1 267 ? 23.206 16.985 -23.590 1.00 42.75 267 LYS A N 1
ATOM 2136 C CA . LYS A 1 267 ? 22.236 17.660 -24.472 1.00 42.75 267 LYS A CA 1
ATOM 2137 C C . LYS A 1 267 ? 22.904 18.658 -25.417 1.00 42.75 267 LYS A C 1
ATOM 2139 O O . LYS A 1 267 ? 22.348 18.944 -26.467 1.00 42.75 267 LYS A O 1
ATOM 2144 N N . VAL A 1 268 ? 24.083 19.166 -25.053 1.00 52.50 268 VAL A N 1
ATOM 2145 C CA . VAL A 1 268 ? 24.880 20.077 -25.882 1.00 52.50 268 VAL A CA 1
ATOM 2146 C C . VAL A 1 268 ? 26.114 19.334 -26.391 1.00 52.50 268 VAL A C 1
ATOM 2148 O O . VAL A 1 268 ? 26.939 18.881 -25.597 1.00 52.50 268 VAL A O 1
ATOM 2151 N N . VAL A 1 269 ? 26.242 19.220 -27.715 1.00 62.09 269 VAL A N 1
ATOM 2152 C CA . VAL A 1 269 ? 27.297 18.448 -28.404 1.00 62.09 269 VAL A CA 1
ATOM 2153 C C . VAL A 1 269 ? 28.702 18.854 -27.944 1.00 62.09 269 VAL A C 1
ATOM 2155 O O . VAL A 1 269 ? 29.548 17.996 -27.700 1.00 62.09 269 VAL A O 1
ATOM 2158 N N . THR A 1 270 ? 28.934 20.150 -27.729 1.00 63.97 270 THR A N 1
ATOM 2159 C CA . THR A 1 270 ? 30.233 20.693 -27.300 1.00 63.97 270 THR A CA 1
ATOM 2160 C C . THR A 1 270 ? 30.643 20.222 -25.901 1.00 63.97 270 THR A C 1
ATOM 2162 O O . THR A 1 270 ? 31.796 19.852 -25.678 1.00 63.97 270 THR A O 1
ATOM 2165 N N . GLY A 1 271 ? 29.697 20.165 -24.958 1.00 61.88 271 GLY A N 1
ATOM 2166 C CA . GLY A 1 271 ? 29.940 19.682 -23.597 1.00 61.88 271 GLY A CA 1
ATOM 2167 C C . GLY A 1 271 ? 30.244 18.184 -23.551 1.00 61.88 271 GLY A C 1
ATOM 2168 O O . GLY A 1 271 ? 31.123 17.755 -22.801 1.00 61.88 271 GLY A O 1
ATOM 2169 N N . LEU A 1 272 ? 29.560 17.398 -24.387 1.00 63.47 272 LEU A N 1
ATOM 2170 C CA . LEU A 1 272 ? 29.805 15.964 -24.530 1.00 63.47 272 LEU A CA 1
ATOM 2171 C C . LEU A 1 272 ? 31.181 15.707 -25.143 1.00 63.47 272 LEU A C 1
ATOM 2173 O O . LEU A 1 272 ? 31.943 14.897 -24.616 1.00 63.47 272 LEU A O 1
ATOM 2177 N N . GLN A 1 273 ? 31.521 16.431 -26.211 1.00 67.06 273 GLN A N 1
ATOM 2178 C CA . GLN A 1 273 ? 32.806 16.286 -26.886 1.00 67.06 273 GLN A CA 1
ATOM 2179 C C . GLN A 1 273 ? 33.971 16.637 -25.957 1.00 67.06 273 GLN A C 1
ATOM 2181 O O . GLN A 1 273 ? 34.953 15.903 -25.908 1.00 67.06 273 GLN A O 1
ATOM 2186 N N . ARG A 1 274 ? 33.844 17.694 -25.142 1.00 66.50 274 ARG A N 1
ATOM 2187 C CA . ARG A 1 274 ? 34.855 18.048 -24.134 1.00 66.50 274 ARG A CA 1
ATOM 2188 C C . ARG A 1 274 ? 35.077 16.921 -23.121 1.00 66.50 274 ARG A C 1
ATOM 2190 O O . ARG A 1 274 ? 36.221 16.585 -22.829 1.00 66.50 274 ARG A O 1
ATOM 2197 N N . ALA A 1 275 ? 34.005 16.314 -22.611 1.00 64.81 275 ALA A N 1
ATOM 2198 C CA . ALA A 1 275 ? 34.106 15.200 -21.668 1.00 64.81 275 ALA A CA 1
ATOM 2199 C C . ALA A 1 275 ? 34.727 13.947 -22.312 1.00 64.81 275 ALA A C 1
ATOM 2201 O O . ALA A 1 275 ? 35.591 13.309 -21.710 1.00 64.81 275 ALA A O 1
ATOM 2202 N N . LEU A 1 276 ? 34.337 13.627 -23.550 1.00 67.56 276 LEU A N 1
ATOM 2203 C CA . LEU A 1 276 ? 34.913 12.521 -24.316 1.00 67.56 276 LEU A CA 1
ATOM 2204 C C . LEU A 1 276 ? 36.398 12.742 -24.613 1.00 67.56 276 LEU A C 1
ATOM 2206 O O . LEU A 1 276 ? 37.177 11.800 -24.504 1.00 67.56 276 LEU A O 1
ATOM 2210 N N . ASN A 1 277 ? 36.800 13.971 -24.940 1.00 68.81 277 ASN A N 1
ATOM 2211 C CA . ASN A 1 277 ? 38.199 14.316 -25.177 1.00 68.81 277 ASN A CA 1
ATOM 2212 C C . ASN A 1 277 ? 39.036 14.079 -23.912 1.00 68.81 277 ASN A C 1
ATOM 2214 O O . ASN A 1 277 ? 40.012 13.338 -23.967 1.00 68.81 277 ASN A O 1
ATOM 2218 N N . VAL A 1 278 ? 38.604 14.592 -22.753 1.00 70.38 278 VAL A N 1
ATOM 2219 C CA . VAL A 1 278 ? 39.298 14.366 -21.467 1.00 70.38 278 VAL A CA 1
ATOM 2220 C C . VAL A 1 278 ? 39.369 12.876 -21.120 1.00 70.38 278 VAL A C 1
ATOM 2222 O O . VAL A 1 278 ? 40.408 12.377 -20.689 1.00 70.38 278 VAL A O 1
ATOM 2225 N N . GLN A 1 279 ? 38.290 12.130 -21.359 1.00 68.88 279 GLN A N 1
ATOM 2226 C CA . GLN A 1 279 ? 38.266 10.694 -21.095 1.00 68.88 279 GLN A CA 1
ATOM 2227 C C . GLN A 1 279 ? 39.139 9.881 -22.056 1.00 68.88 279 GLN A C 1
ATOM 2229 O O . GLN A 1 279 ? 39.584 8.804 -21.675 1.00 68.88 279 GLN A O 1
ATOM 2234 N N . ARG A 1 280 ? 39.400 10.375 -23.272 1.00 69.81 280 ARG A N 1
ATOM 2235 C CA . ARG A 1 280 ? 40.332 9.763 -24.233 1.00 69.81 280 ARG A CA 1
ATOM 2236 C C . ARG A 1 280 ? 41.794 10.077 -23.913 1.00 69.81 280 ARG A C 1
ATOM 2238 O O . ARG A 1 280 ? 42.647 9.248 -24.210 1.00 69.81 280 ARG A O 1
ATOM 2245 N N . LEU A 1 281 ? 42.084 11.208 -23.264 1.00 75.06 281 LEU A N 1
ATOM 2246 C CA . LEU A 1 281 ? 43.448 11.553 -22.847 1.00 75.06 281 LEU A CA 1
ATOM 2247 C C . LEU A 1 281 ? 44.005 10.540 -21.834 1.00 75.06 281 LEU A C 1
ATOM 2249 O O . LEU A 1 281 ? 45.127 10.064 -21.977 1.00 75.06 281 LEU A O 1
ATOM 2253 N N . LEU A 1 282 ? 43.196 10.128 -20.855 1.00 73.12 282 LEU A N 1
ATOM 2254 C CA . LEU A 1 282 ? 43.625 9.212 -19.791 1.00 73.12 282 LEU A CA 1
ATOM 2255 C C . LEU A 1 282 ? 44.133 7.836 -20.275 1.00 73.12 282 LEU A C 1
ATOM 2257 O O . LEU A 1 282 ? 45.251 7.475 -19.913 1.00 73.12 282 LEU A O 1
ATOM 2261 N N . PRO A 1 283 ? 43.364 7.040 -21.043 1.00 70.19 283 PRO A N 1
ATOM 2262 C CA . PRO A 1 283 ? 43.791 5.714 -21.483 1.00 70.19 283 PRO A CA 1
ATOM 2263 C C . PRO A 1 283 ? 44.865 5.754 -22.574 1.00 70.19 283 PRO A C 1
ATOM 2265 O O . PRO A 1 283 ? 45.570 4.764 -22.727 1.00 70.19 283 PRO A O 1
ATOM 2268 N N . ASN A 1 284 ? 44.992 6.859 -23.318 1.00 77.50 284 ASN A N 1
ATOM 2269 C CA . ASN A 1 284 ? 45.950 6.956 -24.421 1.00 77.50 284 ASN A CA 1
ATOM 2270 C C . ASN A 1 284 ? 47.312 7.513 -23.979 1.00 77.50 284 ASN A C 1
ATOM 2272 O O . ASN A 1 284 ? 48.334 7.054 -24.482 1.00 77.50 284 ASN A O 1
ATOM 2276 N N . TRP A 1 285 ? 47.331 8.465 -23.040 1.00 76.44 285 TRP A N 1
ATOM 2277 C CA . TRP A 1 285 ? 48.536 9.239 -22.704 1.00 76.44 285 TRP A CA 1
ATOM 2278 C C . TRP A 1 285 ? 49.041 9.010 -21.276 1.00 76.44 285 TRP A C 1
ATOM 2280 O O . TRP A 1 285 ? 50.246 9.037 -21.046 1.00 76.44 285 TRP A O 1
ATOM 2290 N N . VAL A 1 286 ? 48.141 8.748 -20.320 1.00 77.00 286 VAL A N 1
ATOM 2291 C CA . VAL A 1 286 ? 48.483 8.708 -18.883 1.00 77.00 286 VAL A CA 1
ATOM 2292 C C . VAL A 1 286 ? 48.582 7.281 -18.346 1.00 77.00 286 VAL A C 1
ATOM 2294 O O . VAL A 1 286 ? 49.490 6.952 -17.586 1.00 77.00 286 VAL A O 1
ATOM 2297 N N . ARG A 1 287 ? 47.620 6.415 -18.684 1.00 77.12 287 ARG A N 1
ATOM 2298 C CA . ARG A 1 287 ? 47.537 5.065 -18.114 1.00 77.12 287 ARG A CA 1
ATOM 2299 C C . ARG A 1 287 ? 48.210 4.034 -19.018 1.00 77.12 287 ARG A C 1
ATOM 2301 O O . ARG A 1 287 ? 47.847 3.945 -20.189 1.00 77.12 287 ARG A O 1
ATOM 2308 N N . PRO A 1 288 ? 49.105 3.190 -18.473 1.00 76.62 288 PRO A N 1
ATOM 2309 C CA . PRO A 1 288 ? 49.598 2.022 -19.186 1.00 76.62 288 PRO A CA 1
ATOM 2310 C C . PRO A 1 288 ? 48.439 1.117 -19.603 1.00 76.62 288 PRO A C 1
ATOM 2312 O O . PRO A 1 288 ? 47.539 0.837 -18.801 1.00 76.62 288 PRO A O 1
ATOM 2315 N N . HIS A 1 289 ? 48.449 0.671 -20.855 1.00 72.25 289 HIS A N 1
ATOM 2316 C CA . HIS A 1 289 ? 47.406 -0.209 -21.364 1.00 72.25 289 HIS A CA 1
ATOM 2317 C C . HIS A 1 289 ? 47.775 -1.663 -21.079 1.00 72.25 289 HIS A C 1
ATOM 2319 O O . HIS A 1 289 ? 48.897 -2.086 -21.320 1.00 72.25 289 HIS A O 1
ATOM 2325 N N . TRP A 1 290 ? 46.815 -2.448 -20.597 1.00 69.19 290 TRP A N 1
ATOM 2326 C CA . TRP A 1 290 ? 47.028 -3.848 -20.210 1.00 69.19 290 TRP A CA 1
ATOM 2327 C C . TRP A 1 290 ? 47.426 -4.762 -21.382 1.00 69.19 290 TRP A C 1
ATOM 2329 O O . TRP A 1 290 ? 48.041 -5.797 -21.161 1.00 69.19 290 TRP A O 1
ATOM 2339 N N . GLY A 1 291 ? 47.066 -4.386 -22.614 1.00 72.44 291 GLY A N 1
ATOM 2340 C CA . GLY A 1 291 ? 47.477 -5.076 -23.843 1.00 72.44 291 GLY A CA 1
ATOM 2341 C C . GLY A 1 291 ? 48.819 -4.606 -24.420 1.00 72.44 291 GLY A C 1
ATOM 2342 O O . GLY A 1 291 ? 49.245 -5.130 -25.441 1.00 72.44 291 GLY A O 1
ATOM 2343 N N . LEU A 1 292 ? 49.459 -3.608 -23.804 1.00 67.75 292 LEU A N 1
ATOM 2344 C CA . LEU A 1 292 ? 50.821 -3.171 -24.118 1.00 67.75 292 LEU A CA 1
ATOM 2345 C C . LEU A 1 292 ? 51.760 -3.621 -22.983 1.00 67.75 292 LEU A C 1
ATOM 2347 O O . LEU A 1 292 ? 51.302 -4.008 -21.907 1.00 67.75 292 LEU A O 1
ATOM 2351 N N . GLY A 1 293 ? 53.074 -3.619 -23.226 1.00 72.94 293 GLY A N 1
ATOM 2352 C CA . GLY A 1 293 ? 54.078 -4.017 -22.232 1.00 72.94 293 GLY A CA 1
ATOM 2353 C C . GLY A 1 293 ? 53.949 -3.273 -20.891 1.00 72.94 293 GLY A C 1
ATOM 2354 O O . GLY A 1 293 ? 53.310 -2.221 -20.786 1.00 72.94 293 GLY A O 1
ATOM 2355 N N . LYS A 1 294 ? 54.556 -3.820 -19.824 1.00 69.88 294 LYS A N 1
ATOM 2356 C CA . LYS A 1 294 ? 54.501 -3.208 -18.483 1.00 69.88 294 LYS A CA 1
ATOM 2357 C C . LYS A 1 294 ? 54.980 -1.751 -18.559 1.00 69.88 294 LYS A C 1
ATOM 2359 O O . LYS A 1 294 ? 56.126 -1.506 -18.911 1.00 69.88 294 LYS A O 1
ATOM 2364 N N . LYS A 1 295 ? 54.114 -0.819 -18.140 1.00 74.19 295 LYS A N 1
ATOM 2365 C CA . LYS A 1 295 ? 54.336 0.644 -18.107 1.00 74.19 295 LYS A CA 1
ATOM 2366 C C . LYS A 1 295 ? 54.304 1.369 -19.466 1.00 74.19 295 LYS A C 1
ATOM 2368 O O . LYS A 1 295 ? 54.628 2.549 -19.498 1.00 74.19 295 LYS A O 1
ATOM 2373 N N . THR A 1 296 ? 53.849 0.732 -20.546 1.00 78.44 296 THR A N 1
ATOM 2374 C CA . THR A 1 296 ? 53.732 1.374 -21.868 1.00 78.44 296 THR A CA 1
ATOM 2375 C C . THR A 1 296 ? 52.324 1.931 -22.098 1.00 78.44 296 THR A C 1
ATOM 2377 O O . THR A 1 296 ? 51.324 1.220 -21.944 1.00 78.44 296 THR A O 1
ATOM 2380 N N . THR A 1 297 ? 52.225 3.208 -22.466 1.00 84.62 297 THR A N 1
ATOM 2381 C CA . THR A 1 297 ? 50.959 3.827 -22.892 1.00 84.62 297 THR A CA 1
ATOM 2382 C C . THR A 1 297 ? 50.779 3.695 -24.411 1.00 84.62 297 THR A C 1
ATOM 2384 O O . THR A 1 297 ? 51.761 3.517 -25.135 1.00 84.62 297 THR A O 1
ATOM 2387 N N . PRO A 1 298 ? 49.544 3.778 -24.935 1.00 82.62 298 PRO A N 1
ATOM 2388 C CA . PRO A 1 298 ? 49.311 3.775 -26.379 1.00 82.62 298 PRO A CA 1
ATOM 2389 C C . PRO A 1 298 ? 50.081 4.859 -27.142 1.00 82.62 298 PRO A C 1
ATOM 2391 O O . PRO A 1 298 ? 50.593 4.581 -28.220 1.00 82.62 298 PRO A O 1
ATOM 2394 N N . ALA A 1 299 ? 50.226 6.060 -26.576 1.00 80.75 299 ALA A N 1
ATOM 2395 C CA . ALA A 1 299 ? 51.017 7.130 -27.185 1.00 80.75 299 ALA A CA 1
ATOM 2396 C C . ALA A 1 299 ? 52.523 6.796 -27.256 1.00 80.75 299 ALA A C 1
ATOM 2398 O O . ALA A 1 299 ? 53.169 7.127 -28.248 1.00 80.75 299 ALA A O 1
ATOM 2399 N N . MET A 1 300 ? 53.064 6.068 -26.268 1.00 81.69 300 MET A N 1
ATOM 2400 C CA . MET A 1 300 ? 54.442 5.554 -26.329 1.00 81.69 300 MET A CA 1
ATOM 2401 C C . MET A 1 300 ? 54.607 4.478 -27.403 1.00 81.69 300 MET A C 1
ATOM 2403 O O . MET A 1 300 ? 55.596 4.463 -28.124 1.00 81.69 300 MET A O 1
ATOM 2407 N N . ALA A 1 301 ? 53.624 3.586 -27.548 1.00 81.50 301 ALA A N 1
ATOM 2408 C CA . ALA A 1 301 ? 53.674 2.527 -28.557 1.00 81.50 301 ALA A CA 1
ATOM 2409 C C . ALA A 1 301 ? 53.618 3.062 -30.000 1.00 81.50 301 ALA A C 1
ATOM 2411 O O . ALA A 1 301 ? 54.112 2.407 -30.911 1.00 81.50 301 ALA A O 1
ATOM 2412 N N . ILE A 1 302 ? 53.024 4.241 -30.199 1.00 82.62 302 ILE A N 1
ATOM 2413 C CA . ILE A 1 302 ? 52.973 4.944 -31.490 1.00 82.62 302 ILE A CA 1
ATOM 2414 C C . ILE A 1 302 ? 54.250 5.782 -31.727 1.00 82.62 302 ILE A C 1
ATOM 2416 O O . ILE A 1 302 ? 54.470 6.253 -32.838 1.00 82.62 302 ILE A O 1
ATOM 2420 N N . GLY A 1 303 ? 55.114 5.941 -30.716 1.00 80.81 303 GLY A N 1
ATOM 2421 C CA . GLY A 1 303 ? 56.346 6.733 -30.807 1.00 80.81 303 GLY A CA 1
ATOM 2422 C C . GLY A 1 303 ? 56.126 8.242 -30.682 1.00 80.81 303 GLY A C 1
ATOM 2423 O O . GLY A 1 303 ? 56.958 9.019 -31.129 1.00 80.81 303 GLY A O 1
ATOM 2424 N N . SER A 1 304 ? 54.995 8.675 -30.115 1.00 78.81 304 SER A N 1
ATOM 2425 C CA . SER A 1 304 ? 54.706 10.103 -29.916 1.00 78.81 304 SER A CA 1
ATOM 2426 C C . SER A 1 304 ? 55.329 10.674 -28.639 1.00 78.81 304 SER A C 1
ATOM 2428 O O . SER A 1 304 ? 55.483 11.884 -28.539 1.00 78.81 304 SER A O 1
ATOM 2430 N N . ILE A 1 305 ? 55.632 9.822 -27.654 1.00 77.38 305 ILE A N 1
ATOM 2431 C CA . ILE A 1 305 ? 56.245 10.186 -26.369 1.00 77.38 305 ILE A CA 1
ATOM 2432 C C . ILE A 1 305 ? 57.137 9.042 -25.878 1.00 77.38 305 ILE A C 1
ATOM 2434 O O . ILE A 1 305 ? 56.772 7.875 -26.015 1.00 77.38 305 ILE A O 1
ATOM 2438 N N . ASP A 1 306 ? 58.253 9.361 -25.226 1.00 79.69 306 ASP A N 1
ATOM 2439 C CA . ASP A 1 306 ? 59.204 8.344 -24.742 1.00 79.69 306 ASP A CA 1
ATOM 2440 C C . ASP A 1 306 ? 58.942 7.901 -23.293 1.00 79.69 306 ASP A C 1
ATOM 2442 O O . ASP A 1 306 ? 59.467 6.889 -22.822 1.00 79.69 306 ASP A O 1
ATOM 2446 N N . ARG A 1 307 ? 58.094 8.639 -22.565 1.00 82.56 307 ARG A N 1
ATOM 2447 C CA . ARG A 1 307 ? 57.764 8.394 -21.153 1.00 82.56 307 ARG A CA 1
ATOM 2448 C C . ARG A 1 307 ? 56.269 8.582 -20.872 1.00 82.56 307 ARG A C 1
ATOM 2450 O O . ARG A 1 307 ? 55.612 9.342 -21.579 1.00 82.56 307 ARG A O 1
ATOM 2457 N N . PRO A 1 308 ? 55.710 7.955 -19.821 1.00 76.31 308 PRO A N 1
ATOM 2458 C CA . PRO A 1 308 ? 54.346 8.244 -19.390 1.00 76.31 308 PRO A CA 1
ATOM 2459 C C . PRO A 1 308 ? 54.240 9.678 -18.848 1.00 76.31 308 PRO A C 1
ATOM 2461 O O . PRO A 1 308 ? 55.097 10.130 -18.084 1.00 76.31 308 PRO A O 1
ATOM 2464 N N . VAL A 1 309 ? 53.168 10.376 -19.224 1.00 80.44 309 VAL A N 1
ATOM 2465 C CA . VAL A 1 309 ? 52.913 11.773 -18.843 1.00 80.44 309 VAL A CA 1
ATOM 2466 C C . VAL A 1 309 ? 51.837 11.828 -17.755 1.00 80.44 309 VAL A C 1
ATOM 2468 O O . VAL A 1 309 ? 50.874 11.054 -17.770 1.00 80.44 309 VAL A O 1
ATOM 2471 N N . THR A 1 310 ? 51.983 12.736 -16.789 1.00 81.38 310 THR A N 1
ATOM 2472 C CA . THR A 1 310 ? 50.971 12.955 -15.745 1.00 81.38 310 THR A CA 1
ATOM 2473 C C . THR A 1 310 ? 49.829 13.853 -16.236 1.00 81.38 310 THR A C 1
ATOM 2475 O O . THR A 1 310 ? 49.979 14.652 -17.154 1.00 81.38 310 THR A O 1
ATOM 2478 N N . ILE A 1 311 ? 48.651 13.752 -15.609 1.00 77.94 311 ILE A N 1
ATOM 2479 C CA . ILE A 1 311 ? 47.498 14.607 -15.962 1.00 77.94 311 ILE A CA 1
ATOM 2480 C C . ILE A 1 311 ? 47.829 16.090 -15.773 1.00 77.94 311 ILE A C 1
ATOM 2482 O O . ILE A 1 311 ? 47.382 16.912 -16.564 1.00 77.94 311 ILE A O 1
ATOM 2486 N N . SER A 1 312 ? 48.596 16.426 -14.734 1.00 76.38 312 SER A N 1
ATOM 2487 C CA . SER A 1 312 ? 49.039 17.795 -14.477 1.00 76.38 312 SER A CA 1
ATOM 2488 C C . SER A 1 312 ? 49.875 18.336 -15.628 1.00 76.38 312 SER A C 1
ATOM 2490 O O . SER A 1 312 ? 49.569 19.420 -16.101 1.00 76.38 312 SER A O 1
ATOM 2492 N N . GLU A 1 313 ? 50.840 17.554 -16.121 1.00 78.00 313 GLU A N 1
ATOM 2493 C CA . GLU A 1 313 ? 51.703 17.942 -17.243 1.00 78.00 313 GLU A CA 1
ATOM 2494 C C . GLU A 1 313 ? 50.895 18.169 -18.534 1.00 78.00 313 GLU A C 1
ATOM 2496 O O . GLU A 1 313 ? 51.090 19.179 -19.199 1.00 78.00 313 GLU A O 1
ATOM 2501 N N . ILE A 1 314 ? 49.918 17.300 -18.841 1.00 77.62 314 ILE A N 1
ATOM 2502 C CA . ILE A 1 314 ? 49.029 17.444 -20.019 1.00 77.62 314 ILE A CA 1
ATOM 2503 C C . ILE A 1 314 ? 48.169 18.709 -19.954 1.00 77.62 314 ILE A C 1
ATOM 2505 O O . ILE A 1 314 ? 47.834 19.300 -20.977 1.00 77.62 314 ILE A O 1
ATOM 2509 N N . LEU A 1 315 ? 47.742 19.098 -18.754 1.00 75.12 315 LEU A N 1
ATOM 2510 C CA . LEU A 1 315 ? 46.882 20.265 -18.571 1.00 75.12 315 LEU A CA 1
ATOM 2511 C C . LEU A 1 315 ? 47.674 21.573 -18.455 1.00 75.12 315 LEU A C 1
ATOM 2513 O O . LEU A 1 315 ? 47.076 22.635 -18.623 1.00 75.12 315 LEU A O 1
ATOM 2517 N N . SER A 1 316 ? 48.975 21.503 -18.159 1.00 77.06 316 SER A N 1
ATOM 2518 C CA . SER A 1 316 ? 49.871 22.662 -18.080 1.00 77.06 316 SER A CA 1
ATOM 2519 C C . SER A 1 316 ? 50.655 22.927 -19.364 1.00 77.06 316 SER A C 1
ATOM 2521 O O . SER A 1 316 ? 51.123 24.046 -19.547 1.00 77.06 316 SER A O 1
ATOM 2523 N N . SER A 1 317 ? 50.815 21.928 -20.234 1.00 72.12 317 SER A N 1
ATOM 2524 C CA . SER A 1 317 ? 51.490 22.080 -21.526 1.00 72.12 317 SER A CA 1
ATOM 2525 C C . SER A 1 317 ? 50.650 22.892 -22.502 1.00 72.12 317 SER A C 1
ATOM 2527 O O . SER A 1 317 ? 49.433 22.687 -22.607 1.00 72.12 317 SER A O 1
ATOM 2529 N N . THR A 1 318 ? 51.301 23.742 -23.282 1.00 64.88 318 THR A N 1
ATOM 2530 C CA . THR A 1 318 ? 50.663 24.449 -24.399 1.00 64.88 318 THR A CA 1
ATOM 2531 C C . THR A 1 318 ? 50.958 23.767 -25.733 1.00 64.88 318 THR A C 1
ATOM 2533 O O . THR A 1 318 ? 50.192 23.961 -26.680 1.00 64.88 318 THR A O 1
ATOM 2536 N N . SER A 1 319 ? 52.000 22.928 -25.803 1.00 69.81 319 SER A N 1
ATOM 2537 C CA . SER A 1 319 ? 52.430 22.237 -27.021 1.00 69.81 319 SER A CA 1
ATOM 2538 C C . SER A 1 319 ? 52.849 20.778 -26.768 1.00 69.81 319 SER A C 1
ATOM 2540 O O . SER A 1 319 ? 53.054 20.359 -25.631 1.00 69.81 319 SER A O 1
ATOM 2542 N N . PHE A 1 320 ? 52.962 19.977 -27.836 1.00 60.41 320 PHE A N 1
ATOM 2543 C CA . PHE A 1 320 ? 53.465 18.597 -27.741 1.00 60.41 320 PHE A CA 1
ATOM 2544 C C . PHE A 1 320 ? 54.991 18.516 -27.585 1.00 60.41 320 PHE A C 1
ATOM 2546 O O . PHE A 1 320 ? 55.495 17.490 -27.130 1.00 60.41 320 PHE A O 1
ATOM 2553 N N . GLU A 1 321 ? 55.708 19.586 -27.932 1.00 64.44 321 GLU A N 1
ATOM 2554 C CA . GLU A 1 321 ? 57.169 19.697 -27.803 1.00 64.44 321 GLU A CA 1
ATOM 2555 C C . GLU A 1 321 ? 57.595 19.770 -26.327 1.00 64.44 321 GLU A C 1
ATOM 2557 O O . GLU A 1 321 ? 58.707 19.395 -25.975 1.00 64.44 321 GLU A O 1
ATOM 2562 N N . ASP A 1 322 ? 56.664 20.133 -25.439 1.00 61.62 322 ASP A N 1
ATOM 2563 C CA . ASP A 1 322 ? 56.870 20.192 -23.988 1.00 61.62 322 ASP A CA 1
ATOM 2564 C C . ASP A 1 322 ? 57.059 18.791 -23.350 1.00 61.62 322 ASP A C 1
ATOM 2566 O O . ASP A 1 322 ? 57.398 18.676 -22.169 1.00 61.62 322 ASP A O 1
ATOM 2570 N N . PHE A 1 323 ? 56.798 17.711 -24.102 1.00 60.53 323 PHE A N 1
ATOM 2571 C CA . PHE A 1 323 ? 56.853 16.323 -23.618 1.00 60.53 323 PHE A CA 1
ATOM 2572 C C . PHE A 1 323 ? 58.051 15.518 -24.118 1.00 60.53 323 PHE A C 1
ATOM 2574 O O . PHE A 1 323 ? 58.281 14.412 -23.614 1.00 60.53 323 PHE A O 1
ATOM 2581 N N . THR A 1 324 ? 58.794 16.051 -25.084 1.00 59.97 324 THR A N 1
ATOM 2582 C CA . THR A 1 324 ? 60.079 15.500 -25.519 1.00 59.97 324 THR A CA 1
ATOM 2583 C C . THR A 1 324 ? 61.187 16.004 -24.587 1.00 59.97 324 THR A C 1
ATOM 2585 O O . THR A 1 324 ? 61.126 17.164 -24.182 1.00 59.97 324 THR A O 1
ATOM 2588 N N . PRO A 1 325 ? 62.132 15.146 -24.163 1.00 56.47 325 PRO A N 1
ATOM 2589 C CA . PRO A 1 325 ? 63.178 15.512 -23.205 1.00 56.47 325 PRO A CA 1
ATOM 2590 C C . PRO A 1 325 ? 64.142 16.591 -23.705 1.00 56.47 325 PRO A C 1
ATOM 2592 O O . PRO A 1 325 ? 64.393 16.644 -24.932 1.00 56.47 325 PRO A O 1
#

pLDDT: mean 70.23, std 17.45, range [32.97, 92.25]